Protein AF-A0A482W0H7-F1 (afdb_monomer_lite)

Sequence (363 aa):
MSSSEDAYEYECYELDSYRELEGPPLVTKLTKPNLKITITFQIKKRSRLLMTVVQNDVETLRELLDSPKWYKVKDKYGYGLLHIAVLRENKEVFDYLLSIKDFPLEAVDNNMTALVIALSGFVSNDIFMNPLIRDHKGFTALDMVIQLRNDKLMPVKENLLYYTLDQYTQYTITADNLLMVAESPFFYQIVDHVAKVDFHSSTDDHCFALFKMKPEYLRVLIEKFDYVIKQIFLNYSEYYYFGDFKLISIENFNILEESKLKLEMISFLSNFNNSSFITNIIESGRSESVITELVCYLLSYGMRIDEKHFEMIFQKFGYCELFKILLHMDIETQMEQRKISNIMPRLIYDIHFDIQQIIEDPF

Structure (mmCIF, N/CA/C/O backbone):
data_AF-A0A482W0H7-F1
#
_entry.id   AF-A0A482W0H7-F1
#
loop_
_atom_site.group_PDB
_atom_site.id
_atom_site.type_symbol
_atom_site.label_atom_id
_atom_site.label_alt_id
_atom_site.label_comp_id
_atom_site.label_asym_id
_atom_site.label_entity_id
_atom_site.label_seq_id
_atom_site.pdbx_PDB_ins_code
_atom_site.Cartn_x
_atom_site.Cartn_y
_atom_site.Cartn_z
_atom_site.occupancy
_atom_site.B_iso_or_equiv
_atom_site.auth_seq_id
_atom_site.auth_comp_id
_atom_site.auth_asym_id
_atom_site.auth_atom_id
_atom_site.pdbx_PDB_model_num
ATOM 1 N N . MET A 1 1 ? 15.984 35.890 5.942 1.00 36.03 1 MET A N 1
ATOM 2 C CA . MET A 1 1 ? 16.630 34.691 6.513 1.00 36.03 1 MET A CA 1
ATOM 3 C C . MET A 1 1 ? 16.786 33.714 5.371 1.00 36.03 1 MET A C 1
ATOM 5 O O . MET A 1 1 ? 15.800 33.393 4.728 1.00 36.03 1 MET A O 1
ATOM 9 N N . SER A 1 2 ? 18.042 33.431 5.046 1.00 29.73 2 SER A N 1
ATOM 10 C CA . SER A 1 2 ? 18.521 32.700 3.873 1.00 29.73 2 SER A CA 1
ATOM 11 C C . SER A 1 2 ? 18.057 31.244 3.900 1.00 29.73 2 SER A C 1
ATOM 13 O O . SER A 1 2 ? 18.486 30.498 4.776 1.00 29.73 2 SER A O 1
ATOM 15 N N . SER A 1 3 ? 17.198 30.855 2.959 1.00 29.89 3 SER A N 1
ATOM 16 C CA . SER A 1 3 ? 16.905 29.459 2.627 1.00 29.89 3 SER A CA 1
ATOM 17 C C . SER A 1 3 ? 18.006 28.936 1.707 1.00 29.89 3 SER A C 1
ATOM 19 O O . SER A 1 3 ? 18.230 29.509 0.644 1.00 29.89 3 SER A O 1
ATOM 21 N N . SER A 1 4 ? 18.702 27.887 2.136 1.00 28.64 4 SER A N 1
ATOM 22 C CA . SER A 1 4 ? 19.684 27.159 1.336 1.00 28.64 4 SER A CA 1
ATOM 23 C C . SER A 1 4 ? 18.990 26.485 0.151 1.00 28.64 4 SER A C 1
ATOM 25 O O . SER A 1 4 ? 18.245 25.519 0.310 1.00 28.64 4 SER A O 1
ATOM 27 N N . GLU A 1 5 ? 19.206 27.045 -1.034 1.00 32.41 5 GLU A N 1
ATOM 28 C CA . GLU A 1 5 ? 18.998 26.378 -2.312 1.00 32.41 5 GLU A CA 1
ATOM 29 C C . GLU A 1 5 ? 20.051 25.273 -2.443 1.00 32.41 5 GLU A C 1
ATOM 31 O O . GLU A 1 5 ? 21.161 25.514 -2.910 1.00 32.41 5 GLU A O 1
ATOM 36 N N . ASP A 1 6 ? 19.710 24.054 -2.029 1.00 29.86 6 ASP A N 1
ATOM 37 C CA . ASP A 1 6 ? 20.476 22.866 -2.410 1.00 29.86 6 ASP A CA 1
ATOM 38 C C . ASP A 1 6 ? 20.124 22.520 -3.865 1.00 29.86 6 ASP A C 1
ATOM 40 O O . ASP A 1 6 ? 19.369 21.592 -4.171 1.00 29.86 6 ASP A O 1
ATOM 44 N N . ALA A 1 7 ? 20.629 23.343 -4.784 1.00 28.73 7 ALA A N 1
ATOM 45 C CA . ALA A 1 7 ? 20.758 22.984 -6.181 1.00 28.73 7 ALA A CA 1
ATOM 46 C C . ALA A 1 7 ? 21.813 21.876 -6.257 1.00 28.73 7 ALA A C 1
ATOM 48 O O . ALA A 1 7 ? 22.997 22.113 -6.025 1.00 28.73 7 ALA A O 1
ATOM 49 N N . TYR A 1 8 ? 21.386 20.651 -6.557 1.00 31.88 8 TYR A N 1
ATOM 50 C CA . TYR A 1 8 ? 22.306 19.610 -6.997 1.00 31.88 8 TYR A CA 1
ATOM 51 C C . TYR A 1 8 ? 22.895 20.067 -8.338 1.00 31.88 8 TYR A C 1
ATOM 53 O O . TYR A 1 8 ? 22.292 19.861 -9.392 1.00 31.88 8 TYR A O 1
ATOM 61 N N . GLU A 1 9 ? 24.036 20.759 -8.290 1.00 26.69 9 GLU A N 1
ATOM 62 C CA . GLU A 1 9 ? 24.868 21.046 -9.455 1.00 26.69 9 GLU A CA 1
ATOM 63 C C . GLU A 1 9 ? 25.270 19.707 -10.075 1.00 26.69 9 GLU A C 1
ATOM 65 O O . GLU A 1 9 ? 26.161 19.003 -9.599 1.00 26.69 9 GLU A O 1
ATOM 70 N N . TYR A 1 10 ? 24.576 19.328 -11.146 1.00 39.59 10 TYR A N 1
ATOM 71 C CA . TYR A 1 10 ? 25.089 18.338 -12.073 1.00 39.59 10 TYR A CA 1
ATOM 72 C C . TYR A 1 10 ? 26.330 18.950 -12.720 1.00 39.59 10 TYR A C 1
ATOM 74 O O . TYR A 1 10 ? 26.215 19.782 -13.620 1.00 39.59 10 TYR A O 1
ATOM 82 N N . GLU A 1 11 ? 27.515 18.564 -12.238 1.00 33.84 11 GLU A N 1
ATOM 83 C CA . GLU A 1 11 ? 28.776 18.848 -12.917 1.00 33.84 11 GLU A CA 1
ATOM 84 C C . GLU A 1 11 ? 28.612 18.484 -14.396 1.00 33.84 11 GLU A C 1
ATOM 86 O O . GLU A 1 11 ? 28.333 17.334 -14.751 1.00 33.84 11 GLU A O 1
ATOM 91 N N . CYS A 1 12 ? 28.746 19.485 -15.266 1.00 36.03 12 CYS A N 1
ATOM 92 C CA . CYS A 1 12 ? 28.805 19.295 -16.704 1.00 36.03 12 CYS A CA 1
ATOM 93 C C . CYS A 1 12 ? 29.839 18.204 -17.001 1.00 36.03 12 CYS A C 1
ATOM 95 O O . CYS A 1 12 ? 31.036 18.418 -16.845 1.00 36.03 12 CYS A O 1
ATOM 97 N N . TYR A 1 13 ? 29.377 17.021 -17.412 1.00 43.84 13 TYR A N 1
ATOM 98 C CA . TYR A 1 13 ? 30.233 15.903 -17.795 1.00 43.84 13 TYR A CA 1
ATOM 99 C C . TYR A 1 13 ? 31.108 16.306 -18.994 1.00 43.84 13 TYR A C 1
ATOM 101 O O . TYR A 1 13 ? 30.701 16.128 -20.150 1.00 43.84 13 TYR A O 1
ATOM 109 N N . GLU A 1 14 ? 32.295 16.845 -18.717 1.00 41.56 14 GLU A N 1
ATOM 110 C CA . GLU A 1 14 ? 33.270 17.263 -19.719 1.00 41.56 14 GLU A CA 1
ATOM 111 C C . GLU A 1 14 ? 33.721 16.064 -20.568 1.00 41.56 14 GLU A C 1
ATOM 113 O O . GLU A 1 14 ? 34.077 14.988 -20.064 1.00 41.56 14 GLU A O 1
ATOM 118 N N . LEU A 1 15 ? 33.730 16.271 -21.890 1.00 43.12 15 LEU A N 1
ATOM 119 C CA . LEU A 1 15 ? 34.221 15.328 -22.904 1.00 43.12 15 LEU A CA 1
ATOM 120 C C . LEU A 1 15 ? 35.670 14.874 -22.640 1.00 43.12 15 LEU A C 1
ATOM 122 O O . LEU A 1 15 ? 36.059 13.782 -23.059 1.00 43.12 15 LEU A O 1
ATOM 126 N N . ASP A 1 16 ? 36.450 15.665 -21.899 1.00 42.53 16 ASP A N 1
ATOM 127 C CA . ASP A 1 16 ? 37.839 15.359 -21.546 1.00 42.53 16 ASP A CA 1
ATOM 128 C C . ASP A 1 16 ? 37.990 14.164 -20.597 1.00 42.53 16 ASP A C 1
ATOM 130 O O . ASP A 1 16 ? 39.052 13.539 -20.542 1.00 42.53 16 ASP A O 1
ATOM 134 N N . SER A 1 17 ? 36.916 13.767 -19.914 1.00 42.59 17 SER A N 1
ATOM 135 C CA . SER A 1 17 ? 36.956 12.697 -18.919 1.00 42.59 17 SER A CA 1
ATOM 136 C C . SER A 1 17 ? 36.906 11.267 -19.494 1.00 42.59 17 SER A C 1
ATOM 138 O O . SER A 1 17 ? 37.028 10.294 -18.747 1.00 42.59 17 SER A O 1
ATOM 140 N N . TYR A 1 18 ? 36.781 11.144 -20.822 1.00 44.91 18 TYR A N 1
ATOM 141 C CA . TYR A 1 18 ? 36.785 9.880 -21.573 1.00 44.91 18 TYR A CA 1
ATOM 142 C C . TYR A 1 18 ? 38.122 9.583 -22.276 1.00 44.91 18 TYR A C 1
ATOM 144 O O . TYR A 1 18 ? 38.215 8.628 -23.055 1.00 44.91 18 TYR A O 1
ATOM 152 N N . ARG A 1 19 ? 39.178 10.366 -22.006 1.00 43.81 19 ARG A N 1
ATOM 153 C CA . ARG A 1 19 ? 40.543 10.016 -22.426 1.00 43.81 19 ARG A CA 1
ATOM 154 C C . ARG A 1 19 ? 41.002 8.776 -21.649 1.00 43.81 19 ARG A C 1
ATOM 156 O O . ARG A 1 19 ? 41.155 8.837 -20.438 1.00 43.81 19 ARG A O 1
ATOM 163 N N . GLU A 1 20 ? 41.143 7.662 -22.373 1.00 45.34 20 GLU A N 1
ATOM 164 C CA . GLU A 1 20 ? 41.737 6.364 -21.995 1.00 45.34 20 GLU A CA 1
ATOM 165 C C . GLU A 1 20 ? 41.991 6.141 -20.488 1.00 45.34 20 GLU A C 1
ATOM 167 O O . GLU A 1 20 ? 43.101 6.333 -19.999 1.00 45.34 20 GLU A O 1
ATOM 172 N N . LEU A 1 21 ? 40.981 5.662 -19.753 1.00 43.28 21 LEU A N 1
ATOM 173 C CA . LEU A 1 21 ? 41.174 5.099 -18.413 1.00 43.28 21 LEU A CA 1
ATOM 174 C C . LEU A 1 21 ? 40.811 3.610 -18.424 1.00 43.28 21 LEU A C 1
ATOM 176 O O . LEU A 1 21 ? 39.679 3.217 -18.714 1.00 43.28 21 LEU A O 1
ATOM 180 N N . GLU A 1 22 ? 41.825 2.781 -18.176 1.00 41.81 22 GLU A N 1
ATOM 181 C CA . GLU A 1 22 ? 41.774 1.322 -18.250 1.00 41.81 22 GLU A CA 1
ATOM 182 C C . GLU A 1 22 ? 40.934 0.733 -17.101 1.00 41.81 22 GLU A C 1
ATOM 184 O O . GLU A 1 22 ? 41.274 0.862 -15.927 1.00 41.81 22 GLU A O 1
ATOM 189 N N . GLY A 1 23 ? 39.837 0.044 -17.434 1.00 43.94 23 GLY A N 1
ATOM 190 C CA . GLY A 1 23 ? 39.154 -0.862 -16.503 1.00 43.94 23 GLY A CA 1
ATOM 191 C C . GLY A 1 23 ? 39.867 -2.223 -16.414 1.00 43.94 23 GLY A C 1
ATOM 192 O O . GLY A 1 23 ? 40.593 -2.588 -17.344 1.00 43.94 23 GLY A O 1
ATOM 193 N N . PRO A 1 24 ? 39.662 -3.010 -15.339 1.00 36.12 24 PRO A N 1
ATOM 194 C CA . PRO A 1 24 ? 40.423 -4.236 -15.113 1.00 36.12 24 PRO A CA 1
ATOM 195 C C . PRO A 1 24 ? 40.134 -5.302 -16.194 1.00 36.12 24 PRO A C 1
ATOM 197 O O . PRO A 1 24 ? 38.972 -5.505 -16.562 1.00 36.12 24 PRO A O 1
ATOM 200 N N . PRO A 1 25 ? 41.164 -5.999 -16.715 1.00 44.31 25 PRO A N 1
ATOM 201 C CA . PRO A 1 25 ? 41.006 -6.955 -17.808 1.00 44.31 25 PRO A CA 1
ATOM 202 C C . PRO A 1 25 ? 40.395 -8.289 -17.344 1.00 44.31 25 PRO A C 1
ATOM 204 O O . PRO A 1 25 ? 40.788 -8.854 -16.323 1.00 44.31 25 PRO A O 1
ATOM 207 N N . LEU A 1 26 ? 39.476 -8.836 -18.148 1.00 41.50 26 LEU A N 1
ATOM 208 C CA . LEU A 1 26 ? 38.974 -10.211 -18.029 1.00 41.50 26 LEU A CA 1
ATOM 209 C C . LEU A 1 26 ? 40.072 -11.199 -18.460 1.00 41.50 26 LEU A C 1
ATOM 211 O O . LEU A 1 26 ? 40.546 -11.167 -19.596 1.00 41.50 26 LEU A O 1
ATOM 215 N N . VAL A 1 27 ? 40.501 -12.067 -17.541 1.00 40.22 27 VAL A N 1
ATOM 216 C CA . VAL A 1 27 ? 41.653 -12.963 -17.726 1.00 40.22 27 VAL A CA 1
ATOM 217 C C . VAL A 1 27 ? 41.216 -14.330 -18.264 1.00 40.22 27 VAL A C 1
ATOM 219 O O . VAL A 1 27 ? 40.604 -15.113 -17.545 1.00 40.22 27 VAL A O 1
ATOM 222 N N . THR A 1 28 ? 41.642 -14.681 -19.482 1.00 41.25 28 THR A N 1
ATOM 223 C CA . THR A 1 28 ? 41.740 -16.080 -19.954 1.00 41.25 28 THR A CA 1
ATOM 224 C C . THR A 1 28 ? 43.065 -16.303 -20.692 1.00 41.25 28 THR A C 1
ATOM 226 O O . THR A 1 28 ? 43.491 -15.474 -21.494 1.00 41.25 28 THR A O 1
ATOM 229 N N . LYS A 1 29 ? 43.749 -17.412 -20.371 1.00 51.12 29 LYS A N 1
ATOM 230 C CA . LYS A 1 29 ? 45.145 -17.726 -20.738 1.00 51.12 29 LYS A CA 1
ATOM 231 C C . LYS A 1 29 ? 45.360 -17.911 -22.251 1.00 51.12 29 LYS A C 1
ATOM 233 O O . LYS A 1 29 ? 45.029 -18.964 -22.780 1.00 51.12 29 LYS A O 1
ATOM 238 N N . LEU A 1 30 ? 46.040 -16.955 -22.890 1.00 45.84 30 LEU A N 1
ATOM 239 C CA . LEU A 1 30 ? 46.743 -17.086 -24.181 1.00 45.84 30 LEU A CA 1
ATOM 240 C C . LEU A 1 30 ? 48.063 -16.274 -24.138 1.00 45.84 30 LEU A C 1
ATOM 242 O O . LEU A 1 30 ? 48.205 -15.338 -23.353 1.00 45.84 30 LEU A O 1
ATOM 246 N N . THR A 1 31 ? 49.062 -16.669 -24.934 1.00 49.41 31 THR A N 1
ATOM 247 C CA . THR A 1 31 ? 50.481 -16.241 -24.879 1.00 49.41 31 THR A CA 1
ATOM 248 C C . THR A 1 31 ? 50.738 -14.719 -24.989 1.00 49.41 31 THR A C 1
ATOM 250 O O . THR A 1 31 ? 50.111 -14.011 -25.777 1.00 49.41 31 THR A O 1
ATOM 253 N N . LYS A 1 32 ? 51.729 -14.233 -24.213 1.00 58.94 32 LYS A N 1
ATOM 254 C CA . LYS A 1 32 ? 51.974 -12.830 -23.787 1.00 58.94 32 LYS A CA 1
ATOM 255 C C . LYS A 1 32 ? 51.926 -11.691 -24.842 1.00 58.94 32 LYS A C 1
ATOM 257 O O . LYS A 1 32 ? 51.403 -10.638 -24.482 1.00 58.94 32 LYS A O 1
ATOM 262 N N . PRO A 1 33 ? 52.424 -11.807 -26.091 1.00 54.41 33 PRO A N 1
ATOM 263 C CA . PRO A 1 33 ? 52.391 -10.678 -27.038 1.00 54.41 33 PRO A CA 1
ATOM 264 C C . PRO A 1 33 ? 51.012 -10.463 -27.689 1.00 54.41 33 PRO A C 1
ATOM 266 O O . PRO A 1 33 ? 50.561 -9.326 -27.812 1.00 54.41 33 PRO A O 1
ATOM 269 N N . ASN A 1 34 ? 50.294 -11.543 -28.013 1.00 51.06 34 ASN A N 1
ATOM 270 C CA . ASN A 1 34 ? 48.952 -11.464 -28.606 1.00 51.06 34 ASN A CA 1
ATOM 271 C C . ASN A 1 34 ? 47.908 -10.978 -27.591 1.00 51.06 34 ASN A C 1
ATOM 273 O O . ASN A 1 34 ? 46.942 -10.310 -27.961 1.00 51.06 34 ASN A O 1
ATOM 277 N N . LEU A 1 35 ? 48.133 -11.255 -26.301 1.00 57.59 35 LEU A N 1
ATOM 278 C CA . LEU A 1 35 ? 47.282 -10.787 -25.210 1.00 57.59 35 LEU A CA 1
ATOM 279 C C . LEU A 1 35 ? 47.314 -9.255 -25.078 1.00 57.59 35 LEU A C 1
ATOM 281 O O . LEU A 1 35 ? 46.259 -8.638 -24.981 1.00 57.59 35 LEU A O 1
ATOM 285 N N . LYS A 1 36 ? 48.500 -8.629 -25.147 1.00 61.12 36 LYS A N 1
ATOM 286 C CA . LYS A 1 36 ? 48.641 -7.167 -25.020 1.00 61.12 36 LYS A CA 1
ATOM 287 C C . LYS A 1 36 ? 47.936 -6.424 -26.161 1.00 61.12 36 LYS A C 1
ATOM 289 O O . LYS A 1 36 ? 47.180 -5.498 -25.900 1.00 61.12 36 LYS A O 1
ATOM 294 N N . ILE A 1 37 ? 48.114 -6.884 -27.403 1.00 66.38 37 ILE A N 1
ATOM 295 C CA . ILE A 1 37 ? 47.454 -6.303 -28.587 1.00 66.38 37 ILE A CA 1
ATOM 296 C C . ILE A 1 37 ? 45.928 -6.445 -28.487 1.00 66.38 37 ILE A C 1
ATOM 298 O O . ILE A 1 37 ? 45.194 -5.492 -28.748 1.00 66.38 37 ILE A O 1
ATOM 302 N N . THR A 1 38 ? 45.448 -7.614 -28.055 1.00 67.62 38 THR A N 1
ATOM 303 C CA . THR A 1 38 ? 44.010 -7.884 -27.898 1.00 67.62 38 THR A CA 1
ATOM 304 C C . THR A 1 38 ? 43.385 -7.016 -26.802 1.00 67.62 38 THR A C 1
ATOM 306 O O . THR A 1 38 ? 42.303 -6.473 -27.010 1.00 67.62 38 THR A O 1
ATOM 309 N N . ILE A 1 39 ? 44.070 -6.832 -25.667 1.00 66.81 39 ILE A N 1
ATOM 310 C CA . ILE A 1 39 ? 43.607 -5.976 -24.563 1.00 66.81 39 ILE A CA 1
ATOM 311 C C . ILE A 1 39 ? 43.529 -4.511 -25.012 1.00 66.81 39 ILE A C 1
ATOM 313 O O . ILE A 1 39 ? 42.483 -3.887 -24.847 1.00 66.81 39 ILE A O 1
ATOM 317 N N . THR A 1 40 ? 44.571 -3.976 -25.656 1.00 72.06 40 THR A N 1
ATOM 318 C CA . THR A 1 40 ? 44.568 -2.588 -26.153 1.00 72.06 40 THR A CA 1
ATOM 319 C C . THR A 1 40 ? 43.471 -2.356 -27.196 1.00 72.06 40 THR A C 1
ATOM 321 O O . THR A 1 40 ? 42.790 -1.331 -27.162 1.00 72.06 40 THR A O 1
ATOM 324 N N . PHE A 1 41 ? 43.235 -3.320 -28.093 1.00 74.38 41 PHE A N 1
ATOM 325 C CA . PHE A 1 41 ? 42.141 -3.238 -29.064 1.00 74.38 41 PHE A CA 1
ATOM 326 C C . PHE A 1 41 ? 40.762 -3.233 -28.386 1.00 74.38 41 PHE A C 1
ATOM 328 O O . PHE A 1 41 ? 39.895 -2.444 -28.762 1.00 74.38 41 PHE A O 1
ATOM 335 N N . GLN A 1 42 ? 40.559 -4.072 -27.365 1.00 72.00 42 GLN A N 1
ATOM 336 C CA . GLN A 1 42 ? 39.303 -4.115 -26.613 1.00 72.00 42 GLN A CA 1
ATOM 337 C C . GLN A 1 42 ? 39.054 -2.836 -25.808 1.00 72.00 42 GLN A C 1
ATOM 339 O O . GLN A 1 42 ? 37.930 -2.337 -25.825 1.00 72.00 42 GLN A O 1
ATOM 344 N N . ILE A 1 43 ? 40.082 -2.277 -25.161 1.00 75.31 43 ILE A N 1
ATOM 345 C CA . ILE A 1 43 ? 39.996 -0.995 -24.441 1.00 75.31 43 ILE A CA 1
ATOM 346 C C . ILE A 1 43 ? 39.622 0.124 -25.417 1.00 75.31 43 ILE A C 1
ATOM 348 O O . ILE A 1 43 ? 38.647 0.839 -25.192 1.00 75.31 43 ILE A O 1
ATOM 352 N N . LYS A 1 44 ? 40.312 0.211 -26.561 1.00 82.75 44 LYS A N 1
ATOM 353 C CA . LYS A 1 44 ? 40.024 1.219 -27.589 1.00 82.75 44 LYS A CA 1
ATOM 354 C C . LYS A 1 44 ? 38.607 1.085 -28.148 1.00 82.75 44 LYS A C 1
ATOM 356 O O . LYS A 1 44 ? 37.930 2.090 -28.348 1.00 82.75 44 LYS A O 1
ATOM 361 N N . LYS A 1 45 ? 38.138 -0.144 -28.389 1.00 87.88 45 LYS A N 1
ATOM 362 C CA . LYS A 1 45 ? 36.767 -0.394 -28.854 1.00 87.88 45 LYS A CA 1
ATOM 363 C C . LYS A 1 45 ? 35.728 -0.021 -27.790 1.00 87.88 45 LYS A C 1
ATOM 365 O O . LYS A 1 45 ? 34.751 0.636 -28.132 1.00 87.88 45 LYS A O 1
ATOM 370 N N . ARG A 1 46 ? 35.965 -0.357 -26.516 1.00 86.50 46 ARG A N 1
ATOM 371 C CA . ARG A 1 46 ? 35.110 0.035 -25.381 1.00 86.50 46 ARG A CA 1
ATOM 372 C C . ARG A 1 46 ? 34.958 1.554 -25.286 1.00 86.50 46 ARG A C 1
ATOM 374 O O . ARG A 1 46 ? 33.836 2.044 -25.227 1.00 86.50 46 ARG A O 1
ATOM 381 N N . SER A 1 47 ? 36.065 2.293 -25.301 1.00 86.50 47 SER A N 1
ATOM 382 C CA . SER A 1 47 ? 36.031 3.757 -25.218 1.00 86.50 47 SER A CA 1
ATOM 383 C C . SER A 1 47 ? 35.331 4.383 -26.421 1.00 86.50 47 SER A C 1
ATOM 385 O O . SER A 1 47 ? 34.547 5.313 -26.254 1.00 86.50 47 SER A O 1
ATOM 387 N N . ARG A 1 48 ? 35.555 3.844 -27.629 1.00 90.31 48 ARG A N 1
ATOM 388 C CA . ARG A 1 48 ? 34.853 4.298 -28.838 1.00 90.31 48 ARG A CA 1
ATOM 389 C C . ARG A 1 48 ? 33.347 4.058 -28.756 1.00 90.31 48 ARG A C 1
ATOM 391 O O . ARG A 1 48 ? 32.612 4.973 -29.082 1.00 90.31 48 ARG A O 1
ATOM 398 N N . LEU A 1 49 ? 32.908 2.893 -28.271 1.00 91.12 49 LEU A N 1
ATOM 399 C CA . LEU A 1 49 ? 31.487 2.584 -28.062 1.00 91.12 49 LEU A CA 1
ATOM 400 C C . LEU A 1 49 ? 30.806 3.590 -27.124 1.00 91.12 49 LEU A C 1
ATOM 402 O O . LEU A 1 49 ? 29.736 4.104 -27.435 1.00 91.12 49 LEU A O 1
ATOM 406 N N . LEU A 1 50 ? 31.435 3.895 -25.987 1.00 91.25 50 LEU A N 1
ATOM 407 C CA . LEU A 1 50 ? 30.901 4.878 -25.039 1.00 91.25 50 LEU A CA 1
ATOM 408 C C . LEU A 1 50 ? 30.836 6.276 -25.665 1.00 91.25 50 LEU A C 1
ATOM 410 O O . LEU A 1 50 ? 29.824 6.960 -25.546 1.00 91.25 50 LEU A O 1
ATOM 414 N N . MET A 1 51 ? 31.888 6.681 -26.380 1.00 91.06 51 MET A N 1
ATOM 415 C CA . MET A 1 51 ? 31.941 7.988 -27.034 1.00 91.06 51 MET A CA 1
ATOM 416 C C . MET A 1 51 ? 30.882 8.130 -28.134 1.00 91.06 51 MET A C 1
ATOM 418 O O . MET A 1 51 ? 30.230 9.166 -28.203 1.00 91.06 51 MET A O 1
ATOM 422 N N . THR A 1 52 ? 30.653 7.092 -28.947 1.00 93.62 52 THR A N 1
ATOM 423 C CA . THR A 1 52 ? 29.608 7.118 -29.985 1.00 93.62 52 THR A CA 1
ATOM 424 C C . THR A 1 52 ? 28.216 7.280 -29.387 1.00 93.62 52 THR A C 1
ATOM 426 O O . THR A 1 52 ? 27.399 8.007 -29.942 1.00 93.62 52 THR A O 1
ATOM 429 N N . VAL A 1 53 ? 27.963 6.676 -28.218 1.00 91.56 53 VAL A N 1
ATOM 430 C CA . VAL A 1 53 ? 26.704 6.886 -27.489 1.00 91.56 53 VAL A CA 1
ATOM 431 C C . VAL A 1 53 ? 26.591 8.326 -27.004 1.00 91.56 53 VAL A C 1
ATOM 433 O O . VAL A 1 53 ? 25.539 8.920 -27.189 1.00 91.56 53 VAL A O 1
ATOM 436 N N . VAL A 1 54 ? 27.651 8.911 -26.433 1.00 90.25 54 VAL A N 1
ATOM 437 C CA . VAL A 1 54 ? 27.658 10.320 -25.983 1.00 90.25 54 VAL A CA 1
ATOM 438 C C . VAL A 1 54 ? 27.431 11.291 -27.149 1.00 90.25 54 VAL A C 1
ATOM 440 O O . VAL A 1 54 ? 26.768 12.307 -26.971 1.00 90.25 54 VAL A O 1
ATOM 443 N N . GLN A 1 55 ? 27.949 10.970 -28.335 1.00 92.56 55 GLN A N 1
ATOM 444 C CA . GLN A 1 55 ? 27.868 11.798 -29.543 1.00 92.56 55 GLN A CA 1
ATOM 445 C C . GLN A 1 55 ? 26.583 11.598 -30.366 1.00 92.56 55 GLN A C 1
ATOM 447 O O . GLN A 1 55 ? 26.442 12.240 -31.402 1.00 92.56 55 GLN A O 1
ATOM 452 N N . ASN A 1 56 ? 25.668 10.724 -29.929 1.00 91.62 56 ASN A N 1
ATOM 453 C CA . ASN A 1 56 ? 24.475 10.319 -30.684 1.00 91.62 56 ASN A CA 1
ATOM 454 C C . ASN A 1 56 ? 24.788 9.742 -32.090 1.00 91.62 56 ASN A C 1
ATOM 456 O O . ASN A 1 56 ? 24.007 9.891 -33.022 1.00 91.62 56 ASN A O 1
ATOM 460 N N . ASP A 1 57 ? 25.938 9.081 -32.265 1.00 94.62 57 ASP A N 1
ATOM 461 C CA . ASP A 1 57 ? 26.374 8.525 -33.555 1.00 94.62 57 ASP A CA 1
ATOM 462 C C . ASP A 1 57 ? 25.893 7.073 -33.726 1.00 94.62 57 ASP A C 1
ATOM 464 O O . ASP A 1 57 ? 26.587 6.111 -33.374 1.00 94.62 57 ASP A O 1
ATOM 468 N N . VAL A 1 58 ? 24.675 6.919 -34.253 1.00 94.44 58 VAL A N 1
ATOM 469 C CA . VAL A 1 58 ? 24.015 5.616 -34.447 1.00 94.44 58 VAL A CA 1
ATOM 470 C C . VAL A 1 58 ? 24.749 4.724 -35.444 1.00 94.44 58 VAL A C 1
ATOM 472 O O . VAL A 1 58 ? 24.831 3.514 -35.231 1.00 94.44 58 VAL A O 1
ATOM 475 N N . GLU A 1 59 ? 25.286 5.286 -36.525 1.00 93.94 59 GLU A N 1
ATOM 476 C CA . GLU A 1 59 ? 25.908 4.493 -37.590 1.00 93.94 59 GLU A CA 1
ATOM 477 C C . GLU A 1 59 ? 27.225 3.879 -37.110 1.00 93.94 59 GLU A C 1
ATOM 479 O O . GLU A 1 59 ? 27.414 2.662 -37.210 1.00 93.94 59 GLU A O 1
ATOM 484 N N . THR A 1 60 ? 28.086 4.667 -36.458 1.00 92.56 60 THR A N 1
ATOM 485 C CA . THR A 1 60 ? 29.311 4.117 -35.863 1.00 92.56 60 THR A CA 1
ATOM 486 C C . THR A 1 60 ? 28.987 3.173 -34.704 1.00 92.56 60 THR A C 1
ATOM 488 O O . THR A 1 60 ? 29.649 2.141 -34.540 1.00 92.56 60 THR A O 1
ATOM 491 N N . LEU A 1 61 ? 27.957 3.470 -33.903 1.00 93.88 61 LEU A N 1
ATOM 492 C CA . LEU A 1 61 ? 27.509 2.561 -32.850 1.00 93.88 61 LEU A CA 1
ATOM 493 C C . LEU A 1 61 ? 27.072 1.211 -33.433 1.00 93.88 61 LEU A C 1
ATOM 495 O O . LEU A 1 61 ? 27.460 0.173 -32.898 1.00 93.88 61 LEU A O 1
ATOM 499 N N . ARG A 1 62 ? 26.331 1.202 -34.547 1.00 93.12 62 ARG A N 1
ATOM 500 C CA . ARG A 1 62 ? 25.891 -0.018 -35.239 1.00 93.12 62 ARG A CA 1
ATOM 501 C C . ARG A 1 62 ? 27.065 -0.867 -35.715 1.00 93.12 62 ARG A C 1
ATOM 503 O O . ARG A 1 62 ? 27.054 -2.079 -35.508 1.00 93.12 62 ARG A O 1
ATOM 510 N N . GLU A 1 63 ? 28.094 -0.248 -36.287 1.00 92.69 63 GLU A N 1
ATOM 511 C CA . GLU A 1 63 ? 29.311 -0.953 -36.713 1.00 92.69 63 GLU A CA 1
ATOM 512 C C . GLU A 1 63 ? 30.099 -1.541 -35.533 1.00 92.69 63 GLU A C 1
ATOM 514 O O . GLU A 1 63 ? 30.647 -2.646 -35.606 1.00 92.69 63 GLU A O 1
ATOM 519 N N . LEU A 1 64 ? 30.190 -0.796 -34.430 1.00 90.50 64 LEU A N 1
ATOM 520 C CA . LEU A 1 64 ? 30.975 -1.204 -33.270 1.00 90.50 64 LEU A CA 1
ATOM 521 C C . LEU A 1 64 ? 30.246 -2.230 -32.395 1.00 90.50 64 LEU A C 1
ATOM 523 O O . LEU A 1 64 ? 30.912 -3.060 -31.768 1.00 90.50 64 LEU A O 1
ATOM 527 N N . LEU A 1 65 ? 28.915 -2.213 -32.356 1.00 91.25 65 LEU A N 1
ATOM 528 C CA . LEU A 1 65 ? 28.084 -3.100 -31.539 1.00 91.25 65 LEU A CA 1
ATOM 529 C C . LEU A 1 65 ? 27.819 -4.456 -32.229 1.00 91.25 65 LEU A C 1
ATOM 531 O O . LEU A 1 65 ? 26.713 -4.987 -32.225 1.00 91.25 65 LEU A O 1
ATOM 535 N N . ASP A 1 66 ? 28.883 -5.037 -32.783 1.00 89.50 66 ASP A N 1
ATOM 536 C CA . ASP A 1 66 ? 28.913 -6.259 -33.604 1.00 89.50 66 ASP A CA 1
ATOM 537 C C . ASP A 1 66 ? 28.651 -7.576 -32.850 1.00 89.50 66 ASP A C 1
ATOM 539 O O . ASP A 1 66 ? 28.628 -8.652 -33.448 1.00 89.50 66 ASP A O 1
ATOM 543 N N . SER A 1 67 ? 28.526 -7.537 -31.522 1.00 88.06 67 SER A N 1
ATOM 544 C CA . SER A 1 67 ? 28.411 -8.738 -30.695 1.00 88.06 67 SER A CA 1
ATOM 545 C C . SER A 1 67 ? 27.771 -8.437 -29.335 1.00 88.06 67 SER A C 1
ATOM 547 O O . SER A 1 67 ? 28.143 -7.440 -28.707 1.00 88.06 67 SER A O 1
ATOM 549 N N . PRO A 1 68 ? 26.925 -9.342 -28.795 1.00 87.56 68 PRO A N 1
ATOM 550 C CA . PRO A 1 68 ? 26.270 -9.162 -27.494 1.00 87.56 68 PRO A CA 1
ATOM 551 C C . PRO A 1 68 ? 27.208 -8.940 -26.303 1.00 87.56 68 PRO A C 1
ATOM 553 O O . PRO A 1 68 ? 26.818 -8.361 -25.290 1.00 87.56 68 PRO A O 1
ATOM 556 N N . LYS A 1 69 ? 28.479 -9.352 -26.408 1.00 86.38 69 LYS A N 1
ATOM 557 C CA . LYS A 1 69 ? 29.482 -9.111 -25.357 1.00 86.38 69 LYS A CA 1
ATOM 558 C C . LYS A 1 69 ? 29.681 -7.620 -25.048 1.00 86.38 69 LYS A C 1
ATOM 560 O O . LYS A 1 69 ? 30.104 -7.287 -23.944 1.00 86.38 69 LYS A O 1
ATOM 565 N N . TRP A 1 70 ? 29.391 -6.738 -26.008 1.00 90.00 70 TRP A N 1
ATOM 566 C CA . TRP A 1 70 ? 29.571 -5.292 -25.874 1.00 90.00 70 TRP A CA 1
ATOM 567 C C . TRP A 1 70 ? 28.384 -4.577 -25.225 1.00 90.00 70 TRP A C 1
ATOM 569 O O . TRP A 1 70 ? 28.537 -3.434 -24.810 1.00 90.00 70 TRP A O 1
ATOM 579 N N . TYR A 1 71 ? 27.236 -5.241 -25.057 1.00 88.75 71 TYR A N 1
ATOM 580 C CA . TYR A 1 71 ? 26.060 -4.633 -24.420 1.00 88.75 71 TYR A CA 1
ATOM 581 C C . TYR A 1 71 ? 26.307 -4.269 -22.950 1.00 88.75 71 TYR A C 1
ATOM 583 O O . TYR A 1 71 ? 25.685 -3.362 -22.417 1.00 88.75 71 TYR A O 1
ATOM 591 N N . LYS A 1 72 ? 27.251 -4.964 -22.301 1.00 86.31 72 LYS A N 1
ATOM 592 C CA . LYS A 1 72 ? 27.605 -4.789 -20.883 1.00 86.31 72 LYS A CA 1
ATOM 593 C C . LYS A 1 72 ? 28.745 -3.792 -20.660 1.00 86.31 72 LYS A C 1
ATOM 595 O O . LYS A 1 72 ? 29.358 -3.787 -19.592 1.00 86.31 72 LYS A O 1
ATOM 600 N N . VAL A 1 73 ? 29.103 -3.013 -21.680 1.00 89.00 73 VAL A N 1
ATOM 601 C CA . VAL A 1 73 ? 30.111 -1.960 -21.548 1.00 89.00 73 VAL A CA 1
ATOM 602 C C . VAL A 1 73 ? 29.567 -0.857 -20.653 1.00 89.00 73 VAL A C 1
ATOM 604 O O . VAL A 1 73 ? 28.461 -0.380 -20.870 1.00 89.00 73 VAL A O 1
ATOM 607 N N . LYS A 1 74 ? 30.385 -0.450 -19.680 1.00 88.81 74 LYS A N 1
ATOM 608 C CA . LYS A 1 74 ? 30.079 0.620 -18.729 1.00 88.81 74 LYS A CA 1
ATOM 609 C C . LYS A 1 74 ? 31.117 1.733 -18.812 1.00 88.81 74 LYS A C 1
ATOM 611 O O . LYS A 1 74 ? 32.276 1.453 -19.152 1.00 88.81 74 LYS A O 1
ATOM 616 N N . ASP A 1 75 ? 30.737 2.957 -18.487 1.00 87.12 75 ASP A N 1
ATOM 617 C CA . ASP A 1 75 ? 31.677 4.056 -18.273 1.00 87.12 75 ASP A CA 1
ATOM 618 C C . ASP A 1 75 ? 32.403 3.935 -16.915 1.00 87.12 75 ASP A C 1
ATOM 620 O O . ASP A 1 75 ? 32.363 2.895 -16.249 1.00 87.12 75 ASP A O 1
ATOM 624 N N . LYS A 1 76 ? 33.123 4.992 -16.523 1.00 84.56 76 LYS A N 1
ATOM 625 C CA . LYS A 1 76 ? 33.848 5.064 -15.244 1.00 84.56 76 LYS A CA 1
ATOM 626 C C . LYS A 1 76 ? 32.939 5.250 -14.023 1.00 84.56 76 LYS A C 1
ATOM 628 O O . LYS A 1 76 ? 33.366 4.941 -12.916 1.00 84.56 76 LYS A O 1
ATOM 633 N N . TYR A 1 77 ? 31.718 5.737 -14.222 1.00 82.00 77 TYR A N 1
ATOM 634 C CA . TYR A 1 77 ? 30.699 5.885 -13.182 1.00 82.00 77 TYR A CA 1
ATOM 635 C C . TYR A 1 77 ? 29.837 4.623 -13.047 1.00 82.00 77 TYR A C 1
ATOM 637 O O . TYR A 1 77 ? 29.010 4.517 -12.146 1.00 82.00 77 TYR A O 1
ATOM 645 N N . GLY A 1 78 ? 30.066 3.641 -13.920 1.00 85.62 78 GLY A N 1
ATOM 646 C CA . GLY A 1 78 ? 29.357 2.377 -13.932 1.00 85.62 78 GLY A CA 1
ATOM 647 C C . GLY A 1 78 ? 28.105 2.384 -14.800 1.00 85.62 78 GLY A C 1
ATOM 648 O O . GLY A 1 78 ? 27.428 1.367 -14.781 1.00 85.62 78 GLY A O 1
ATOM 649 N N . TYR A 1 79 ? 27.822 3.441 -15.568 1.00 84.44 79 TYR A N 1
ATOM 650 C CA . TYR A 1 79 ? 26.661 3.541 -16.457 1.00 84.44 79 TYR A CA 1
ATOM 651 C C . TYR A 1 79 ? 26.872 2.805 -17.778 1.00 84.44 79 TYR A C 1
ATOM 653 O O . TYR A 1 79 ? 27.906 2.967 -18.433 1.00 84.44 79 TYR A O 1
ATOM 661 N N . GLY A 1 80 ? 25.885 2.007 -18.182 1.00 88.94 80 GLY A N 1
ATOM 662 C CA . GLY A 1 80 ? 25.856 1.317 -19.464 1.00 88.94 80 GLY A CA 1
ATOM 663 C C . GLY A 1 80 ? 25.465 2.215 -20.638 1.00 88.94 80 GLY A C 1
ATOM 664 O O . GLY A 1 80 ? 25.116 3.384 -20.481 1.00 88.94 80 GLY A O 1
ATOM 665 N N . LEU A 1 81 ? 25.488 1.647 -21.847 1.00 90.56 81 LEU A N 1
ATOM 666 C CA . LEU A 1 81 ? 25.171 2.376 -23.085 1.00 90.56 81 LEU A CA 1
ATOM 667 C C . LEU A 1 81 ? 23.766 3.007 -23.052 1.00 90.56 81 LEU A C 1
ATOM 669 O O . LEU A 1 81 ? 23.598 4.147 -23.472 1.00 90.56 81 LEU A O 1
ATOM 673 N N . LEU A 1 82 ? 22.769 2.294 -22.519 1.00 86.75 82 LEU A N 1
ATOM 674 C CA . LEU A 1 82 ? 21.391 2.790 -22.456 1.00 86.75 82 LEU A CA 1
ATOM 675 C C . LEU A 1 82 ? 21.227 3.913 -21.422 1.00 86.75 82 LEU A C 1
ATOM 677 O O . LEU A 1 82 ? 20.575 4.911 -21.709 1.00 86.75 82 LEU A O 1
ATOM 681 N N . HIS A 1 83 ? 21.871 3.800 -20.255 1.00 85.12 83 HIS A N 1
ATOM 682 C CA . HIS A 1 83 ? 21.894 4.854 -19.233 1.00 85.12 83 HIS A CA 1
ATOM 683 C C . HIS A 1 83 ? 22.504 6.143 -19.772 1.00 85.12 83 HIS A C 1
ATOM 685 O O . HIS A 1 83 ? 21.940 7.213 -19.576 1.00 85.12 83 HIS A O 1
ATOM 691 N N . ILE A 1 84 ? 23.625 6.042 -20.491 1.00 87.50 84 ILE A N 1
ATOM 692 C CA . ILE A 1 84 ? 24.295 7.202 -21.089 1.00 87.50 84 ILE A CA 1
ATOM 693 C C . ILE A 1 84 ? 23.415 7.832 -22.173 1.00 87.50 84 ILE A C 1
ATOM 695 O O . ILE A 1 84 ? 23.327 9.055 -22.228 1.00 87.50 84 ILE A O 1
ATOM 699 N N . ALA A 1 85 ? 22.747 7.025 -23.005 1.00 87.81 85 ALA A N 1
ATOM 700 C CA . ALA A 1 85 ? 21.831 7.535 -24.026 1.00 87.81 85 ALA A CA 1
ATOM 701 C C . ALA A 1 85 ? 20.694 8.365 -23.406 1.00 87.81 85 ALA A C 1
ATOM 703 O O . ALA A 1 85 ? 20.399 9.452 -23.894 1.00 87.81 85 ALA A O 1
ATOM 704 N N . VAL A 1 86 ? 20.126 7.891 -22.293 1.00 81.81 86 VAL A N 1
ATOM 705 C CA . VAL A 1 86 ? 19.086 8.606 -21.538 1.00 81.81 86 VAL A CA 1
ATOM 706 C C . VAL A 1 86 ? 19.642 9.864 -20.859 1.00 81.81 86 VAL A C 1
ATOM 708 O O . VAL A 1 86 ? 19.073 10.935 -21.027 1.00 81.81 86 VAL A O 1
ATOM 711 N N . LEU A 1 87 ? 20.777 9.774 -20.150 1.00 81.12 87 LEU A N 1
ATOM 712 C CA . LEU A 1 87 ? 21.417 10.922 -19.478 1.00 81.12 87 LEU A CA 1
ATOM 713 C C . LEU A 1 87 ? 21.781 12.060 -20.439 1.00 81.12 87 LEU A C 1
ATOM 715 O O . LEU A 1 87 ? 21.903 13.208 -20.019 1.00 81.12 87 LEU A O 1
ATOM 719 N N . ARG A 1 88 ? 22.039 11.729 -21.707 1.00 84.12 88 ARG A N 1
ATOM 720 C CA . ARG A 1 88 ? 22.431 12.680 -22.752 1.00 84.12 88 ARG A CA 1
ATOM 721 C C . ARG A 1 88 ? 21.284 13.078 -23.679 1.00 84.12 88 ARG A C 1
ATOM 723 O O . ARG A 1 88 ? 21.532 13.846 -24.597 1.00 84.12 88 ARG A O 1
ATOM 730 N N . GLU A 1 89 ? 20.073 12.568 -23.453 1.00 83.50 89 GLU A N 1
ATOM 731 C CA . GLU A 1 89 ? 18.893 12.822 -24.297 1.00 83.50 89 GLU A CA 1
ATOM 732 C C . GLU A 1 89 ? 19.094 12.407 -25.771 1.00 83.50 89 GLU A C 1
ATOM 734 O O . GLU A 1 89 ? 18.495 12.947 -26.703 1.00 83.50 89 GLU A O 1
ATOM 739 N N . ASN A 1 90 ? 19.919 11.384 -25.998 1.00 88.06 90 ASN A N 1
ATOM 740 C CA . ASN A 1 90 ? 20.302 10.905 -27.323 1.00 88.06 90 ASN A CA 1
ATOM 741 C C . ASN A 1 90 ? 19.258 9.922 -27.874 1.00 88.06 90 ASN A C 1
ATOM 743 O O . ASN A 1 90 ? 19.445 8.700 -27.852 1.00 88.06 90 ASN A O 1
ATOM 747 N N . LYS A 1 91 ? 18.135 10.474 -28.354 1.00 82.56 91 LYS A N 1
ATOM 748 C CA . LYS A 1 91 ? 16.964 9.717 -28.833 1.00 82.56 91 LYS A CA 1
ATOM 749 C C . LYS A 1 91 ? 17.312 8.663 -29.881 1.00 82.56 91 LYS A C 1
ATOM 751 O O . LYS A 1 91 ? 16.874 7.527 -29.767 1.00 82.56 91 LYS A O 1
ATOM 756 N N . GLU A 1 92 ? 18.082 9.023 -30.903 1.00 87.25 92 GLU A N 1
ATOM 757 C CA . GLU A 1 92 ? 18.331 8.124 -32.037 1.00 87.25 92 GLU A CA 1
ATOM 758 C C . GLU A 1 92 ? 19.140 6.894 -31.608 1.00 87.25 92 GLU A C 1
ATOM 760 O O . GLU A 1 92 ? 18.839 5.767 -32.008 1.00 87.25 92 GLU A O 1
ATOM 765 N N . VAL A 1 93 ? 20.134 7.094 -30.737 1.00 89.88 93 VAL A N 1
ATOM 766 C CA . VAL A 1 93 ? 20.873 5.991 -30.115 1.00 89.88 93 VAL A CA 1
ATOM 767 C C . VAL A 1 93 ? 19.962 5.150 -29.227 1.00 89.88 93 VAL A C 1
ATOM 769 O O . VAL A 1 93 ? 20.035 3.926 -29.287 1.00 89.88 93 VAL A O 1
ATOM 772 N N . PHE A 1 94 ? 19.095 5.766 -28.430 1.00 86.12 94 PHE A N 1
ATOM 773 C CA . PHE A 1 94 ? 18.149 5.035 -27.588 1.00 86.12 94 PHE A CA 1
ATOM 774 C C . PHE A 1 94 ? 17.173 4.172 -28.400 1.00 86.12 94 PHE A C 1
ATOM 776 O O . PHE A 1 94 ? 17.056 2.975 -28.127 1.00 86.12 94 PHE A O 1
ATOM 783 N N . ASP A 1 95 ? 16.552 4.737 -29.438 1.00 81.62 95 ASP A N 1
ATOM 784 C CA . ASP A 1 95 ? 15.649 4.027 -30.351 1.00 81.62 95 ASP A CA 1
ATOM 785 C C . ASP A 1 95 ? 16.378 2.862 -31.041 1.00 81.62 95 ASP A C 1
ATOM 787 O O . ASP A 1 95 ? 15.854 1.748 -31.143 1.00 81.62 95 ASP A O 1
ATOM 791 N N . TYR A 1 96 ? 17.632 3.080 -31.455 1.00 89.56 96 TYR A N 1
ATOM 792 C CA . TYR A 1 96 ? 18.466 2.019 -32.009 1.00 89.56 96 TYR A CA 1
ATOM 793 C C . TYR A 1 96 ? 18.734 0.901 -30.992 1.00 89.56 96 TYR A C 1
ATOM 795 O O . TYR A 1 96 ? 18.556 -0.270 -31.329 1.00 89.56 96 TYR A O 1
ATOM 803 N N . LEU A 1 97 ? 19.119 1.227 -29.755 1.00 86.25 97 LEU A N 1
ATOM 804 C CA . LEU A 1 97 ? 19.377 0.227 -28.713 1.00 86.25 97 LEU A CA 1
ATOM 805 C C . LEU A 1 97 ? 18.121 -0.598 -28.383 1.00 86.25 97 LEU A C 1
ATOM 807 O O . LEU A 1 97 ? 18.231 -1.809 -28.198 1.00 86.25 97 LEU A O 1
ATOM 811 N N . LEU A 1 98 ? 16.936 0.023 -28.386 1.00 81.81 98 LEU A N 1
ATOM 812 C CA . LEU A 1 98 ? 15.647 -0.661 -28.212 1.00 81.81 98 LEU A CA 1
ATOM 813 C C . LEU A 1 98 ? 15.292 -1.600 -29.368 1.00 81.81 98 LEU A C 1
ATOM 815 O O . LEU A 1 98 ? 14.625 -2.611 -29.159 1.00 81.81 98 LEU A O 1
ATOM 819 N N . SER A 1 99 ? 15.737 -1.289 -30.587 1.00 84.44 99 SER A N 1
ATOM 820 C CA . SER A 1 99 ? 15.472 -2.123 -31.768 1.00 84.44 99 SER A CA 1
ATOM 821 C C . SER A 1 99 ? 16.236 -3.458 -31.766 1.00 84.44 99 SER A C 1
ATOM 823 O O . SER A 1 99 ? 15.936 -4.357 -32.557 1.00 84.44 99 SER A O 1
ATOM 825 N N . ILE A 1 100 ? 17.229 -3.615 -30.884 1.00 86.44 100 ILE A N 1
ATOM 826 C CA . ILE A 1 100 ? 18.070 -4.809 -30.803 1.00 86.44 100 ILE A CA 1
ATOM 827 C C . ILE A 1 100 ? 17.371 -5.877 -29.950 1.00 86.44 100 ILE A C 1
ATOM 829 O O . ILE A 1 100 ? 17.237 -5.737 -28.738 1.00 86.44 100 ILE A O 1
ATOM 833 N N . LYS A 1 101 ? 17.008 -6.996 -30.590 1.00 79.69 101 LYS A N 1
ATOM 834 C CA . LYS A 1 101 ? 16.207 -8.097 -30.018 1.00 79.69 101 LYS A CA 1
ATOM 835 C C . LYS A 1 101 ? 16.663 -8.613 -28.641 1.00 79.69 101 LYS A C 1
ATOM 837 O O . LYS A 1 101 ? 15.814 -8.967 -27.834 1.00 79.69 101 LYS A O 1
ATOM 842 N N . ASP A 1 102 ? 17.970 -8.656 -28.382 1.00 83.62 102 ASP A N 1
ATOM 843 C CA . ASP A 1 102 ? 18.553 -9.253 -27.167 1.00 83.62 102 ASP A CA 1
ATOM 844 C C . ASP A 1 102 ? 19.327 -8.231 -26.309 1.00 83.62 102 ASP A C 1
ATOM 846 O O . ASP A 1 102 ? 20.211 -8.596 -25.524 1.00 83.62 102 ASP A O 1
ATOM 850 N N . PHE A 1 103 ? 19.062 -6.933 -26.488 1.00 84.25 103 PHE A N 1
ATOM 851 C CA . PHE A 1 103 ? 19.729 -5.904 -25.698 1.00 84.25 103 PHE A CA 1
ATOM 852 C C . PHE A 1 103 ? 19.195 -5.891 -24.252 1.00 84.25 103 PHE A C 1
ATOM 854 O O . PHE A 1 103 ? 17.984 -5.961 -24.043 1.00 84.25 103 PHE A O 1
ATOM 861 N N . PRO A 1 104 ? 20.062 -5.802 -23.224 1.00 81.06 104 PRO A N 1
ATOM 862 C CA . PRO A 1 104 ? 19.649 -5.865 -21.825 1.00 81.06 104 PRO A CA 1
ATOM 863 C C . PRO A 1 104 ? 19.042 -4.531 -21.359 1.00 81.06 104 PRO A C 1
ATOM 865 O O . PRO A 1 104 ? 19.709 -3.732 -20.705 1.00 81.06 104 PRO A O 1
ATOM 868 N N . LEU A 1 105 ? 17.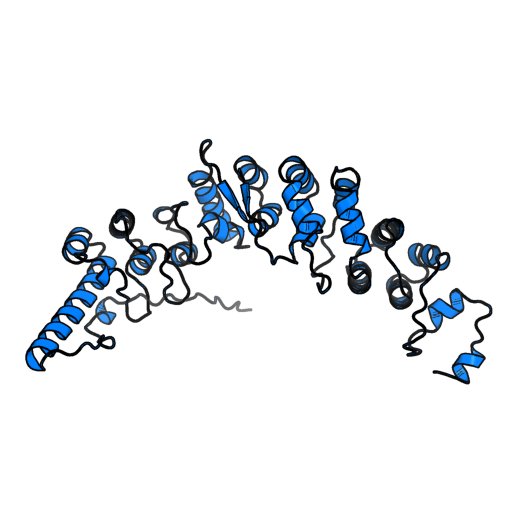769 -4.294 -21.685 1.00 76.88 105 LEU A N 1
ATOM 869 C CA . LEU A 1 105 ? 17.039 -3.067 -21.325 1.00 76.88 105 LEU A CA 1
ATOM 870 C C . LEU A 1 105 ? 16.890 -2.874 -19.806 1.00 76.88 105 LEU A C 1
ATOM 872 O O . LEU A 1 105 ? 16.875 -1.747 -19.318 1.00 76.88 105 LEU A O 1
ATOM 876 N N . GLU A 1 106 ? 16.852 -3.975 -19.056 1.00 72.19 106 GLU A N 1
ATOM 877 C CA . GLU A 1 106 ? 16.675 -3.995 -17.597 1.00 72.19 106 GLU A CA 1
ATOM 878 C C . GLU A 1 106 ? 18.012 -3.946 -16.833 1.00 72.19 106 GLU A C 1
ATOM 880 O O . GLU A 1 106 ? 18.064 -4.206 -15.629 1.00 72.19 106 GLU A O 1
ATOM 885 N N . ALA A 1 107 ? 19.123 -3.657 -17.526 1.00 74.75 107 ALA A N 1
ATOM 886 C CA . ALA A 1 107 ? 20.444 -3.619 -16.912 1.00 74.75 107 ALA A CA 1
ATOM 887 C C . ALA A 1 107 ? 20.484 -2.627 -15.738 1.00 74.75 107 ALA A C 1
ATOM 889 O O . ALA A 1 107 ? 20.154 -1.447 -15.877 1.00 74.75 107 ALA A O 1
ATOM 890 N N . VAL A 1 108 ? 20.924 -3.123 -14.578 1.00 74.19 108 VAL A N 1
ATOM 891 C CA . VAL A 1 108 ? 21.136 -2.313 -13.376 1.00 74.19 108 VAL A CA 1
ATOM 892 C C . VAL A 1 108 ? 22.587 -1.884 -13.316 1.00 74.19 108 VAL A C 1
ATOM 894 O O . VAL A 1 108 ? 23.495 -2.708 -13.165 1.00 74.19 108 VAL A O 1
ATOM 897 N N . ASP A 1 109 ? 22.780 -0.579 -13.378 1.00 75.56 109 ASP A N 1
ATOM 898 C CA . ASP A 1 109 ? 24.072 0.075 -13.350 1.00 75.56 109 ASP A CA 1
ATOM 899 C C . ASP A 1 109 ? 24.027 1.191 -12.316 1.00 75.56 109 ASP A C 1
ATOM 901 O O . ASP A 1 109 ? 23.097 1.991 -12.291 1.00 75.56 109 ASP A O 1
ATOM 905 N N . ASN A 1 110 ? 25.000 1.200 -11.403 1.00 71.38 110 ASN A N 1
ATOM 906 C CA . ASN A 1 110 ? 25.005 2.111 -10.257 1.00 71.38 110 ASN A CA 1
ATOM 907 C C . ASN A 1 110 ? 23.671 2.097 -9.465 1.00 71.38 110 ASN A C 1
ATOM 909 O O . ASN A 1 110 ? 23.137 3.138 -9.098 1.00 71.38 110 ASN A O 1
ATOM 913 N N . ASN A 1 111 ? 23.106 0.901 -9.245 1.00 69.06 111 ASN A N 1
ATOM 914 C CA . ASN A 1 111 ? 21.799 0.666 -8.607 1.00 69.06 111 ASN A CA 1
ATOM 915 C C . ASN A 1 111 ? 20.580 1.277 -9.328 1.00 69.06 111 ASN A C 1
ATOM 917 O O . ASN A 1 111 ? 19.489 1.295 -8.760 1.00 69.06 111 ASN A O 1
ATOM 921 N N . MET A 1 112 ? 20.729 1.733 -10.574 1.00 70.06 112 MET A N 1
ATOM 922 C CA . MET A 1 112 ? 19.650 2.326 -11.364 1.00 70.06 112 MET A CA 1
ATOM 923 C C . MET A 1 112 ? 19.509 1.621 -12.715 1.00 70.06 112 MET A C 1
ATOM 925 O O . MET A 1 112 ? 20.485 1.201 -13.337 1.00 70.06 112 MET A O 1
ATOM 929 N N . THR A 1 113 ? 18.279 1.485 -13.200 1.00 75.50 113 THR A N 1
ATOM 930 C CA . THR A 1 113 ? 18.028 1.131 -14.604 1.00 75.50 113 THR A CA 1
ATOM 931 C C . THR A 1 113 ? 17.998 2.398 -15.451 1.00 75.50 113 THR A C 1
ATOM 933 O O . THR A 1 113 ? 17.842 3.501 -14.925 1.00 75.50 113 THR A O 1
ATOM 936 N N . ALA A 1 114 ? 18.130 2.265 -16.771 1.00 70.56 114 ALA A N 1
ATOM 937 C CA . ALA A 1 114 ? 18.017 3.417 -17.667 1.00 70.56 114 ALA A CA 1
ATOM 938 C C . ALA A 1 114 ? 16.643 4.103 -17.539 1.00 70.56 114 ALA A C 1
ATOM 940 O O . ALA A 1 114 ? 16.550 5.321 -17.645 1.00 70.56 114 ALA A O 1
ATOM 941 N N . LEU A 1 115 ? 15.602 3.329 -17.214 1.00 69.12 115 LEU A N 1
ATOM 942 C CA . LEU A 1 115 ? 14.270 3.838 -16.912 1.00 69.12 115 LEU A CA 1
ATOM 943 C C . LEU A 1 115 ? 14.238 4.677 -15.622 1.00 69.12 115 LEU A C 1
ATOM 945 O O . LEU A 1 115 ? 13.712 5.785 -15.635 1.00 69.12 115 LEU A O 1
ATOM 949 N N . VAL A 1 116 ? 14.854 4.208 -14.529 1.00 68.38 116 VAL A N 1
ATOM 950 C CA . VAL A 1 116 ? 14.978 5.004 -13.289 1.00 68.38 116 VAL A CA 1
ATOM 951 C C . VAL A 1 116 ? 15.730 6.311 -13.554 1.00 68.38 116 VAL A C 1
ATOM 953 O O . VAL A 1 116 ? 15.337 7.361 -13.050 1.00 68.38 116 VAL A O 1
ATOM 956 N N . ILE A 1 117 ? 16.770 6.272 -14.392 1.00 70.12 117 ILE A N 1
ATOM 957 C CA . ILE A 1 117 ? 17.495 7.478 -14.797 1.00 70.12 117 ILE A CA 1
ATOM 958 C C . ILE A 1 117 ? 16.592 8.437 -15.580 1.00 70.12 117 ILE A C 1
ATOM 960 O O . ILE A 1 117 ? 16.574 9.623 -15.250 1.00 70.12 117 ILE A O 1
ATOM 964 N N . ALA A 1 118 ? 15.820 7.941 -16.554 1.00 68.56 118 ALA A N 1
ATOM 965 C CA . ALA A 1 118 ? 14.885 8.757 -17.337 1.00 68.56 118 ALA A CA 1
ATOM 966 C C . ALA A 1 118 ? 13.876 9.475 -16.429 1.00 68.56 118 ALA A C 1
ATOM 968 O O . ALA A 1 118 ? 13.591 10.655 -16.622 1.00 68.56 118 ALA A O 1
ATOM 969 N N . LEU A 1 119 ? 13.408 8.781 -15.389 1.00 66.19 119 LEU A N 1
ATOM 970 C CA . LEU A 1 119 ? 12.514 9.333 -14.375 1.00 66.19 119 LEU A CA 1
ATOM 971 C C . LEU A 1 119 ? 13.201 10.334 -13.438 1.00 66.19 119 LEU A C 1
ATOM 973 O O . LEU A 1 119 ? 12.538 11.238 -12.944 1.00 66.19 119 LEU A O 1
ATOM 977 N N . SER A 1 120 ? 14.508 10.198 -13.193 1.00 65.69 120 SER A N 1
ATOM 978 C CA . SER A 1 120 ? 15.294 11.096 -12.328 1.00 65.69 120 SER A CA 1
ATOM 979 C C . SER A 1 120 ? 15.825 12.359 -13.026 1.00 65.69 120 SER A C 1
ATOM 981 O O . SER A 1 120 ? 16.149 13.338 -12.355 1.00 65.69 120 SER A O 1
ATOM 983 N N . GLY A 1 121 ? 15.888 12.368 -14.362 1.00 61.50 121 GLY A N 1
ATOM 984 C CA . GLY A 1 121 ? 16.365 13.486 -15.190 1.00 61.50 121 GLY A CA 1
ATOM 985 C C . GLY A 1 121 ? 15.282 14.519 -15.526 1.00 61.50 121 GLY A C 1
ATOM 986 O O . GLY A 1 121 ? 15.164 14.931 -16.673 1.00 61.50 121 GLY A O 1
ATOM 987 N N . PHE A 1 122 ? 14.447 14.874 -14.548 1.00 55.72 122 PHE A N 1
ATOM 988 C CA . PHE A 1 122 ? 13.172 15.580 -14.704 1.00 55.72 122 PHE A CA 1
ATOM 989 C C . PHE A 1 122 ? 13.166 16.764 -15.705 1.00 55.72 122 PHE A C 1
ATOM 991 O O . PHE A 1 122 ? 14.016 17.648 -15.650 1.00 55.72 122 PHE A O 1
ATOM 998 N N . VAL A 1 123 ? 12.057 16.828 -16.465 1.00 48.31 123 VAL A N 1
ATOM 999 C CA . VAL A 1 123 ? 11.436 17.958 -17.208 1.00 48.31 123 VAL A CA 1
ATOM 1000 C C . VAL A 1 123 ? 11.500 17.928 -18.753 1.00 48.31 123 VAL A C 1
ATOM 1002 O O . VAL A 1 123 ? 10.598 18.496 -19.362 1.00 48.31 123 VAL A O 1
ATOM 1005 N N . SER A 1 124 ? 12.395 17.188 -19.421 1.00 50.38 124 SER A N 1
ATOM 1006 C CA . SER A 1 124 ? 12.488 17.258 -20.909 1.00 50.38 124 SER A CA 1
ATOM 1007 C C . SER A 1 124 ? 12.215 15.956 -21.681 1.00 50.38 124 SER A C 1
ATOM 1009 O O . SER A 1 124 ? 12.158 15.969 -22.909 1.00 50.38 124 SER A O 1
ATOM 1011 N N . ASN A 1 125 ? 12.041 14.823 -20.996 1.00 52.97 125 ASN A N 1
ATOM 1012 C CA . ASN A 1 125 ? 12.300 13.502 -21.582 1.00 52.97 125 ASN A CA 1
ATOM 1013 C C . ASN A 1 125 ? 11.067 12.593 -21.748 1.00 52.97 125 ASN A C 1
ATOM 1015 O O . ASN A 1 125 ? 11.133 11.397 -21.468 1.00 52.97 125 ASN A O 1
ATOM 1019 N N . ASP A 1 126 ? 9.964 13.121 -22.295 1.00 54.81 126 ASP A N 1
ATOM 1020 C CA . ASP A 1 126 ? 8.788 12.315 -22.701 1.00 54.81 126 ASP A CA 1
ATOM 1021 C C . ASP A 1 126 ? 9.150 11.195 -23.704 1.00 54.81 126 ASP A C 1
ATOM 1023 O O . ASP A 1 126 ? 8.447 10.198 -23.845 1.00 54.81 126 ASP A O 1
ATOM 1027 N N . ILE A 1 127 ? 10.281 11.344 -24.394 1.00 55.47 127 ILE A N 1
ATOM 1028 C CA . ILE A 1 127 ? 10.749 10.484 -25.483 1.00 55.47 127 ILE A CA 1
ATOM 1029 C C . ILE A 1 127 ? 11.225 9.099 -25.000 1.00 55.47 127 ILE A C 1
ATOM 1031 O O . ILE A 1 127 ? 11.163 8.136 -25.762 1.00 55.47 127 ILE A O 1
ATOM 1035 N N . PHE A 1 128 ? 11.684 8.973 -23.751 1.00 56.91 128 PHE A N 1
ATOM 1036 C CA . PHE A 1 128 ? 12.376 7.769 -23.251 1.00 56.91 128 PHE A CA 1
ATOM 1037 C C . PHE A 1 128 ? 11.481 6.837 -22.417 1.00 56.91 128 PHE A C 1
ATOM 1039 O O . PHE A 1 128 ? 11.933 5.838 -21.856 1.00 56.91 128 PHE A O 1
ATOM 1046 N N . MET A 1 129 ? 10.193 7.157 -22.350 1.00 60.28 129 MET A N 1
ATOM 1047 C CA . MET A 1 129 ? 9.197 6.559 -21.467 1.00 60.28 129 MET A CA 1
ATOM 1048 C C . MET A 1 129 ? 8.419 5.444 -22.172 1.00 60.28 129 MET A C 1
ATOM 1050 O O . MET A 1 129 ? 7.209 5.527 -22.360 1.00 60.28 129 MET A O 1
ATOM 1054 N N . ASN A 1 130 ? 9.122 4.395 -22.608 1.00 62.47 130 ASN A N 1
ATOM 1055 C CA . ASN A 1 130 ? 8.466 3.244 -23.225 1.00 62.47 130 ASN A CA 1
ATOM 1056 C C . ASN A 1 130 ? 7.762 2.395 -22.140 1.00 62.47 130 ASN A C 1
ATOM 1058 O O . ASN A 1 130 ? 8.449 1.855 -21.265 1.00 62.47 130 ASN A O 1
ATOM 1062 N N . PRO A 1 131 ? 6.425 2.226 -22.198 1.00 61.69 131 PRO A N 1
ATOM 1063 C CA . PRO A 1 131 ? 5.650 1.544 -21.157 1.00 61.69 131 PRO A CA 1
ATOM 1064 C C . PRO A 1 131 ? 5.953 0.044 -21.032 1.00 61.69 131 PRO A C 1
ATOM 1066 O O . PRO A 1 131 ? 5.595 -0.578 -20.033 1.00 61.69 131 PRO A O 1
ATOM 1069 N N . LEU A 1 132 ? 6.620 -0.546 -22.029 1.00 62.03 132 LEU A N 1
ATOM 1070 C CA . LEU A 1 132 ? 6.988 -1.962 -22.041 1.00 62.03 132 LEU A CA 1
ATOM 1071 C C . LEU A 1 132 ? 8.294 -2.255 -21.292 1.00 62.03 132 LEU A C 1
ATOM 1073 O O . LEU A 1 132 ? 8.571 -3.418 -20.999 1.00 62.03 132 LEU A O 1
ATOM 1077 N N . ILE A 1 133 ? 9.105 -1.235 -20.996 1.00 65.88 133 ILE A N 1
ATOM 1078 C CA . ILE A 1 133 ? 10.363 -1.420 -20.268 1.00 65.88 133 ILE A CA 1
ATOM 1079 C C . ILE A 1 133 ? 10.050 -1.592 -18.784 1.00 65.88 133 ILE A C 1
ATOM 1081 O O . ILE A 1 133 ? 9.363 -0.765 -18.180 1.00 65.88 133 ILE A O 1
ATOM 1085 N N . ARG A 1 134 ? 10.594 -2.656 -18.195 1.00 69.50 134 ARG A N 1
ATOM 1086 C CA . ARG A 1 134 ? 10.544 -2.920 -16.758 1.00 69.50 134 ARG A CA 1
ATOM 1087 C C . ARG A 1 134 ? 11.923 -2.713 -16.138 1.00 69.50 134 ARG A C 1
ATOM 1089 O O . ARG A 1 134 ? 12.941 -2.810 -16.821 1.00 69.50 134 ARG A O 1
ATOM 1096 N N . ASP A 1 135 ? 11.983 -2.389 -14.851 1.00 69.62 135 ASP A N 1
ATOM 1097 C CA . ASP A 1 135 ? 13.235 -2.517 -14.112 1.00 69.62 135 ASP A CA 1
ATOM 1098 C C . ASP A 1 135 ? 13.522 -3.972 -13.726 1.00 69.62 135 ASP A C 1
ATOM 1100 O O . ASP A 1 135 ? 12.721 -4.879 -13.928 1.00 69.62 135 ASP A O 1
ATOM 1104 N N . HIS A 1 136 ? 14.674 -4.182 -13.096 1.00 68.38 136 HIS A N 1
ATOM 1105 C CA . HIS A 1 136 ? 15.085 -5.469 -12.542 1.00 68.38 136 HIS A CA 1
ATOM 1106 C C . HIS A 1 136 ? 14.148 -6.061 -11.474 1.00 68.38 136 HIS A C 1
ATOM 1108 O O . HIS A 1 136 ? 14.327 -7.220 -11.100 1.00 68.38 136 HIS A O 1
ATOM 1114 N N . LYS A 1 137 ? 13.199 -5.281 -10.944 1.00 67.06 137 LYS A N 1
ATOM 1115 C CA . LYS A 1 137 ? 12.153 -5.739 -10.020 1.00 67.06 137 LYS A CA 1
ATOM 1116 C C . LYS A 1 137 ? 10.829 -6.006 -10.743 1.00 67.06 137 LYS A C 1
ATOM 1118 O O . LYS A 1 137 ? 9.872 -6.430 -10.104 1.00 67.06 137 LYS A O 1
ATOM 1123 N N . GLY A 1 138 ? 10.775 -5.792 -12.057 1.00 71.06 138 GLY A N 1
ATOM 1124 C CA . GLY A 1 138 ? 9.592 -5.978 -12.885 1.00 71.06 138 GLY A CA 1
ATOM 1125 C C . GLY A 1 138 ? 8.671 -4.756 -12.961 1.00 71.06 138 GLY A C 1
ATOM 1126 O O . GLY A 1 138 ? 7.615 -4.862 -13.586 1.00 71.06 138 GLY A O 1
ATOM 1127 N N . PHE A 1 139 ? 9.036 -3.611 -12.378 1.00 71.25 139 PHE A N 1
ATOM 1128 C CA . PHE A 1 139 ? 8.209 -2.402 -12.390 1.00 71.25 139 PHE A CA 1
ATOM 1129 C C . PHE A 1 139 ? 8.339 -1.643 -13.707 1.00 71.25 139 PHE A C 1
ATOM 1131 O O . PHE A 1 139 ? 9.446 -1.380 -14.174 1.00 71.25 139 PHE A O 1
ATOM 1138 N N . THR A 1 140 ? 7.208 -1.255 -14.286 1.00 75.19 140 THR A N 1
ATOM 1139 C CA . THR A 1 140 ? 7.150 -0.372 -15.458 1.00 75.19 140 THR A CA 1
ATOM 1140 C C . THR A 1 140 ? 7.442 1.088 -15.094 1.00 75.19 140 THR A C 1
ATOM 1142 O O . THR A 1 140 ? 7.504 1.469 -13.922 1.00 75.19 140 THR A O 1
ATOM 1145 N N . ALA A 1 141 ? 7.571 1.941 -16.114 1.00 73.06 141 ALA A N 1
ATOM 1146 C CA . ALA A 1 141 ? 7.668 3.390 -15.936 1.00 73.06 141 ALA A CA 1
ATOM 1147 C C . ALA A 1 141 ? 6.478 3.942 -15.135 1.00 73.06 141 ALA A C 1
ATOM 1149 O O . ALA A 1 141 ? 6.650 4.740 -14.213 1.00 73.06 141 ALA A O 1
ATOM 1150 N N . LEU A 1 142 ? 5.273 3.462 -15.463 1.00 73.31 142 LEU A N 1
ATOM 1151 C CA . LEU A 1 142 ? 4.039 3.847 -14.794 1.00 73.31 142 LEU A CA 1
ATOM 1152 C C . LEU A 1 142 ? 4.037 3.398 -13.327 1.00 73.31 142 LEU A C 1
ATOM 1154 O O . LEU A 1 142 ? 3.717 4.202 -12.454 1.00 73.31 142 LEU A O 1
ATOM 1158 N N . ASP A 1 143 ? 4.465 2.165 -13.043 1.00 74.50 143 ASP A N 1
ATOM 1159 C CA . ASP A 1 143 ? 4.577 1.638 -11.677 1.00 74.50 143 ASP A CA 1
ATOM 1160 C C . ASP A 1 143 ? 5.487 2.503 -10.794 1.00 74.50 143 ASP A C 1
ATOM 1162 O O . ASP A 1 143 ? 5.116 2.873 -9.679 1.00 74.50 143 ASP A O 1
ATOM 1166 N N . MET A 1 144 ? 6.661 2.883 -11.303 1.00 74.38 144 MET A N 1
ATOM 1167 C CA . MET A 1 144 ? 7.594 3.738 -10.563 1.00 74.38 144 MET A CA 1
ATOM 1168 C C . MET A 1 144 ? 7.020 5.135 -10.335 1.00 74.38 144 MET A C 1
ATOM 1170 O O . MET A 1 144 ? 7.126 5.691 -9.244 1.00 74.38 144 MET A O 1
ATOM 1174 N N . VAL A 1 145 ? 6.377 5.711 -11.349 1.00 72.81 145 VAL A N 1
ATOM 1175 C CA . VAL A 1 145 ? 5.803 7.056 -11.256 1.00 72.81 145 VAL A CA 1
ATOM 1176 C C . VAL A 1 145 ? 4.581 7.105 -10.335 1.00 72.81 145 VAL A C 1
ATOM 1178 O O . VAL A 1 145 ? 4.375 8.109 -9.643 1.00 72.81 145 VAL A O 1
ATOM 1181 N N . ILE A 1 146 ? 3.805 6.022 -10.248 1.00 74.38 146 ILE A N 1
ATOM 1182 C CA . ILE A 1 146 ? 2.754 5.855 -9.236 1.00 74.38 146 ILE A CA 1
ATOM 1183 C C . ILE A 1 146 ? 3.359 5.926 -7.828 1.00 74.38 146 ILE A C 1
ATOM 1185 O O . ILE A 1 146 ? 2.845 6.668 -6.992 1.00 74.38 146 ILE A O 1
ATOM 1189 N N . GLN A 1 147 ? 4.474 5.232 -7.585 1.00 71.44 147 GLN A N 1
ATOM 1190 C CA . GLN A 1 147 ? 5.131 5.192 -6.271 1.00 71.44 147 GLN A CA 1
ATOM 1191 C C . GLN A 1 147 ? 5.758 6.534 -5.857 1.00 71.44 147 GLN A C 1
ATOM 1193 O O . GLN A 1 147 ? 5.879 6.827 -4.665 1.00 71.44 147 GLN A O 1
ATOM 1198 N N . LEU A 1 148 ? 6.140 7.384 -6.814 1.00 69.56 148 LEU A N 1
ATOM 1199 C CA . LEU A 1 148 ? 6.729 8.689 -6.518 1.00 69.56 148 LEU A CA 1
ATOM 1200 C C . LEU A 1 148 ? 5.653 9.687 -6.057 1.00 69.56 148 LEU A C 1
ATOM 1202 O O . LEU A 1 148 ? 4.921 10.263 -6.864 1.00 69.56 148 LEU A O 1
ATOM 1206 N N . ARG A 1 149 ? 5.588 9.960 -4.748 1.00 64.81 149 ARG A N 1
ATOM 1207 C CA . ARG A 1 149 ? 4.751 11.015 -4.133 1.00 64.81 149 ARG A CA 1
ATOM 1208 C C . ARG A 1 149 ? 5.327 12.422 -4.386 1.00 64.81 149 ARG A C 1
ATOM 1210 O O . ARG A 1 149 ? 5.691 13.129 -3.453 1.00 64.81 149 ARG A O 1
ATOM 1217 N N . ASN A 1 150 ? 5.492 12.802 -5.653 1.00 67.50 150 ASN A N 1
ATOM 1218 C CA . ASN A 1 150 ? 6.021 14.108 -6.049 1.00 67.50 150 ASN A CA 1
ATOM 1219 C C . ASN A 1 150 ? 5.074 14.795 -7.038 1.00 67.50 150 ASN A C 1
ATOM 1221 O O . ASN A 1 150 ? 4.989 14.396 -8.199 1.00 67.50 150 ASN A O 1
ATOM 1225 N N . ASP A 1 151 ? 4.410 15.860 -6.592 1.00 64.62 151 ASP A N 1
ATOM 1226 C CA . ASP A 1 151 ? 3.443 16.619 -7.396 1.00 64.62 151 ASP A CA 1
ATOM 1227 C C . ASP A 1 151 ? 4.080 17.277 -8.629 1.00 64.62 151 ASP A C 1
ATOM 1229 O O . ASP A 1 151 ? 3.409 17.519 -9.629 1.00 64.62 151 ASP A O 1
ATOM 1233 N N . LYS A 1 152 ? 5.400 17.508 -8.621 1.00 63.22 152 LYS A N 1
ATOM 1234 C CA . LYS A 1 152 ? 6.121 18.030 -9.795 1.00 63.22 152 LYS A CA 1
ATOM 1235 C C . LYS A 1 152 ? 6.195 17.021 -10.947 1.00 63.22 152 LYS A C 1
ATOM 1237 O O . LYS A 1 152 ? 6.487 17.421 -12.068 1.00 63.22 152 LYS A O 1
ATOM 1242 N N . LEU A 1 153 ? 5.922 15.736 -10.692 1.00 63.19 153 LEU A N 1
ATOM 1243 C CA . LEU A 1 153 ? 5.819 14.700 -11.728 1.00 63.19 153 LEU A CA 1
ATOM 1244 C C . LEU A 1 153 ? 4.450 14.627 -12.382 1.00 63.19 153 LEU A C 1
ATOM 1246 O O . LEU A 1 153 ? 4.275 13.787 -13.258 1.00 63.19 153 LEU A O 1
ATOM 1250 N N . MET A 1 154 ? 3.480 15.450 -11.983 1.00 64.50 154 MET A N 1
ATOM 1251 C CA . MET A 1 154 ? 2.108 15.304 -12.464 1.00 64.50 154 MET A CA 1
ATOM 1252 C C . MET A 1 154 ? 1.977 15.238 -13.997 1.00 64.50 154 MET A C 1
ATOM 1254 O O . MET A 1 154 ? 1.369 14.280 -14.475 1.00 64.50 154 MET A O 1
ATOM 1258 N N . PRO A 1 155 ? 2.631 16.123 -14.780 1.00 61.81 155 PRO A N 1
ATOM 1259 C CA . PRO A 1 155 ? 2.574 16.055 -16.244 1.00 61.81 155 PRO A CA 1
ATOM 1260 C C . PRO A 1 155 ? 3.179 14.762 -16.806 1.00 61.81 155 PRO A C 1
ATOM 1262 O O . PRO A 1 155 ? 2.683 14.183 -17.764 1.00 61.81 155 PRO A O 1
ATOM 1265 N N . VAL A 1 156 ? 4.237 14.264 -16.165 1.00 63.34 156 VAL A N 1
ATOM 1266 C CA . VAL A 1 156 ? 4.897 13.011 -16.537 1.00 63.34 156 VAL A CA 1
ATOM 1267 C C . VAL A 1 156 ? 3.993 11.812 -16.236 1.00 63.34 156 VAL A C 1
ATOM 1269 O O . VAL A 1 156 ? 3.927 10.877 -17.035 1.00 63.34 156 VAL A O 1
ATOM 1272 N N . LYS A 1 157 ? 3.259 11.846 -15.112 1.00 68.88 157 LYS A N 1
ATOM 1273 C CA . LYS A 1 157 ? 2.255 10.825 -14.774 1.00 68.88 157 LYS A CA 1
ATOM 1274 C C . LYS A 1 157 ? 1.144 10.798 -15.816 1.00 68.88 157 LYS A C 1
ATOM 1276 O O . LYS A 1 157 ? 0.786 9.719 -16.269 1.00 68.88 157 LYS A O 1
ATOM 1281 N N . GLU A 1 158 ? 0.634 11.971 -16.192 1.00 65.12 158 GLU A N 1
ATOM 1282 C CA . GLU A 1 158 ? -0.417 12.146 -17.204 1.00 65.12 158 GLU A CA 1
ATOM 1283 C C . GLU A 1 158 ? 0.013 11.598 -18.564 1.00 65.12 158 GLU A C 1
ATOM 1285 O O . GLU A 1 158 ? -0.701 10.785 -19.153 1.00 65.12 158 GLU A O 1
ATOM 1290 N N . ASN A 1 159 ? 1.206 11.978 -19.024 1.00 65.12 159 ASN A N 1
ATOM 1291 C CA . ASN A 1 159 ? 1.757 11.510 -20.293 1.00 65.12 159 ASN A CA 1
ATOM 1292 C C . ASN A 1 159 ? 1.952 9.992 -20.289 1.00 65.12 159 ASN A C 1
ATOM 1294 O O . ASN A 1 159 ? 1.526 9.312 -21.221 1.00 65.12 159 ASN A O 1
ATOM 1298 N N . LEU A 1 160 ? 2.542 9.434 -19.227 1.00 68.56 160 LEU A N 1
ATOM 1299 C CA . LEU A 1 160 ? 2.688 7.986 -19.099 1.00 68.56 160 LEU A CA 1
ATOM 1300 C C . LEU A 1 160 ? 1.344 7.273 -19.077 1.00 68.56 160 LEU A C 1
ATOM 1302 O O . LEU A 1 160 ? 1.217 6.236 -19.723 1.00 68.56 160 LEU A O 1
ATOM 1306 N N . LEU A 1 161 ? 0.348 7.812 -18.371 1.00 69.88 161 LEU A N 1
ATOM 1307 C CA . LEU A 1 161 ? -0.996 7.247 -18.379 1.00 69.88 161 LEU A CA 1
ATOM 1308 C C . LEU A 1 161 ? -1.542 7.187 -19.802 1.00 69.88 161 LEU A C 1
ATOM 1310 O O . LEU A 1 161 ? -2.012 6.140 -20.231 1.00 69.88 161 LEU A O 1
ATOM 1314 N N . TYR A 1 162 ? -1.422 8.295 -20.532 1.00 64.75 162 TYR A N 1
ATOM 1315 C CA . TYR A 1 162 ? -1.917 8.429 -21.895 1.00 64.75 162 TYR A CA 1
ATOM 1316 C C . TYR A 1 162 ? -1.238 7.456 -22.869 1.00 64.75 162 TYR A C 1
ATOM 1318 O O . TYR A 1 162 ? -1.908 6.864 -23.711 1.00 64.75 162 TYR A O 1
ATOM 1326 N N . TYR A 1 163 ? 0.078 7.255 -22.746 1.00 64.56 163 TYR A N 1
ATOM 1327 C CA . TYR A 1 163 ? 0.825 6.333 -23.610 1.00 64.56 163 TYR A CA 1
ATOM 1328 C C . TYR A 1 163 ? 0.714 4.860 -23.194 1.00 64.56 163 TYR A C 1
ATOM 1330 O O . TYR A 1 163 ? 0.927 3.982 -24.029 1.00 64.56 163 TYR A O 1
ATOM 1338 N N . THR A 1 164 ? 0.418 4.575 -21.923 1.00 66.62 164 THR A N 1
ATOM 1339 C CA . THR A 1 164 ? 0.348 3.201 -21.391 1.00 66.62 164 THR A CA 1
ATOM 1340 C C . THR A 1 164 ? -1.064 2.630 -21.454 1.00 66.62 164 THR A C 1
ATOM 1342 O O . THR A 1 164 ? -1.236 1.438 -21.698 1.00 66.62 164 THR A O 1
ATOM 1345 N N . LEU A 1 165 ? -2.075 3.459 -21.199 1.00 67.75 165 LEU A N 1
ATOM 1346 C CA . LEU A 1 165 ? -3.471 3.050 -21.104 1.00 67.75 165 LEU A CA 1
ATOM 1347 C C . LEU A 1 165 ? -4.205 3.457 -22.383 1.00 67.75 165 LEU A C 1
ATOM 1349 O O . LEU A 1 165 ? -4.937 4.445 -22.410 1.00 67.75 165 LEU A O 1
ATOM 1353 N N . ASP A 1 166 ? -3.994 2.701 -23.459 1.00 66.12 166 ASP A N 1
ATOM 1354 C CA . ASP A 1 166 ? -4.918 2.740 -24.589 1.00 66.12 166 ASP A CA 1
ATOM 1355 C C . ASP A 1 166 ? -6.084 1.756 -24.374 1.00 66.12 166 ASP A C 1
ATOM 1357 O O . ASP A 1 166 ? -6.017 0.830 -23.562 1.00 66.12 166 ASP A O 1
ATOM 1361 N N . GLN A 1 167 ? -7.167 1.939 -25.132 1.00 56.78 167 GLN A N 1
ATOM 1362 C CA . GLN A 1 167 ? -8.387 1.122 -25.046 1.00 56.78 167 GLN A CA 1
ATOM 1363 C C . GLN A 1 167 ? -8.187 -0.380 -25.351 1.00 56.78 167 GLN A C 1
ATOM 1365 O O . GLN A 1 167 ? -9.133 -1.160 -25.233 1.00 56.78 167 GLN A O 1
ATOM 1370 N N . TYR A 1 168 ? -6.996 -0.792 -25.791 1.00 60.41 168 TYR A N 1
ATOM 1371 C CA . TYR A 1 168 ? -6.675 -2.171 -26.161 1.00 60.41 168 TYR A CA 1
ATOM 1372 C C . TYR A 1 168 ? -5.676 -2.827 -25.200 1.00 60.41 168 TYR A C 1
ATOM 1374 O O . TYR A 1 168 ? -5.496 -4.048 -25.247 1.00 60.41 168 TYR A O 1
ATOM 1382 N N . THR A 1 169 ? -5.043 -2.051 -24.321 1.00 66.81 169 THR A N 1
ATOM 1383 C CA . THR A 1 169 ? -3.971 -2.532 -23.455 1.00 66.81 169 THR A CA 1
ATOM 1384 C C . THR A 1 169 ? -4.539 -3.080 -22.153 1.00 66.81 169 THR A C 1
ATOM 1386 O O . THR A 1 169 ? -5.067 -2.355 -21.314 1.00 66.81 169 THR A O 1
ATOM 1389 N N . GLN A 1 170 ? -4.403 -4.392 -21.960 1.00 68.94 170 GLN A N 1
ATOM 1390 C CA . GLN A 1 170 ? -4.659 -5.028 -20.671 1.00 68.94 170 GLN A CA 1
ATOM 1391 C C . GLN A 1 170 ? -3.465 -4.788 -19.746 1.00 68.94 170 GLN A C 1
ATOM 1393 O O . GLN A 1 170 ? -2.400 -5.385 -19.926 1.00 68.94 170 GLN A O 1
ATOM 1398 N N . TYR A 1 171 ? -3.638 -3.917 -18.752 1.00 79.12 171 TYR A N 1
ATOM 1399 C CA . TYR A 1 171 ? -2.583 -3.602 -17.795 1.00 79.12 171 TYR A CA 1
ATOM 1400 C C . TYR A 1 171 ? -2.634 -4.549 -16.591 1.00 79.12 171 TYR A C 1
ATOM 1402 O O . TYR A 1 171 ? -3.700 -4.795 -16.019 1.00 79.12 171 TYR A O 1
ATOM 1410 N N . THR A 1 172 ? -1.473 -5.086 -16.209 1.00 83.69 172 THR A N 1
ATOM 1411 C CA . THR A 1 172 ? -1.304 -5.817 -14.948 1.00 83.69 172 THR A CA 1
ATOM 1412 C C . THR A 1 172 ? -0.592 -4.911 -13.957 1.00 83.69 172 THR A C 1
ATOM 1414 O O . THR A 1 172 ? 0.533 -4.493 -14.222 1.00 83.69 172 THR A O 1
ATOM 1417 N N . ILE A 1 173 ? -1.251 -4.614 -12.839 1.00 86.12 173 ILE A N 1
ATOM 1418 C CA . ILE A 1 173 ? -0.732 -3.749 -11.773 1.00 86.12 173 ILE A CA 1
ATOM 1419 C C . ILE A 1 173 ? -0.442 -4.576 -10.524 1.00 86.12 173 ILE A C 1
ATOM 1421 O O . ILE A 1 173 ? -1.127 -5.564 -10.267 1.00 86.12 173 ILE A O 1
ATOM 1425 N N . THR A 1 174 ? 0.536 -4.183 -9.715 1.00 87.19 174 THR A N 1
ATOM 1426 C CA . THR A 1 174 ? 0.715 -4.801 -8.395 1.00 87.19 174 THR A CA 1
ATOM 1427 C C . THR A 1 174 ? -0.338 -4.295 -7.407 1.00 87.19 174 THR A C 1
ATOM 1429 O O . THR A 1 174 ? -0.844 -3.178 -7.538 1.00 87.19 174 THR A O 1
ATOM 1432 N N . ALA A 1 175 ? -0.657 -5.088 -6.383 1.00 87.44 175 ALA A N 1
ATOM 1433 C CA . ALA A 1 175 ? -1.550 -4.653 -5.306 1.00 87.44 175 ALA A CA 1
ATOM 1434 C C . ALA A 1 175 ? -1.037 -3.382 -4.596 1.00 87.44 175 ALA A C 1
ATOM 1436 O O . ALA A 1 175 ? -1.830 -2.486 -4.312 1.00 87.44 175 ALA A O 1
ATOM 1437 N N . ASP A 1 176 ? 0.284 -3.249 -4.407 1.00 84.12 176 ASP A N 1
ATOM 1438 C CA . ASP A 1 176 ? 0.912 -2.024 -3.886 1.00 84.12 176 ASP A CA 1
ATOM 1439 C C . ASP A 1 176 ? 0.552 -0.799 -4.721 1.00 84.12 176 ASP A C 1
ATOM 1441 O O . ASP A 1 176 ? 0.069 0.209 -4.204 1.00 84.12 176 ASP A O 1
ATOM 1445 N N . ASN A 1 177 ? 0.762 -0.895 -6.033 1.00 83.19 177 ASN A N 1
ATOM 1446 C CA . ASN A 1 177 ? 0.546 0.226 -6.932 1.00 83.19 177 ASN A CA 1
ATOM 1447 C C . ASN A 1 177 ? -0.943 0.546 -7.051 1.00 83.19 177 ASN A C 1
ATOM 1449 O O . ASN A 1 177 ? -1.299 1.720 -7.095 1.00 83.19 177 ASN A O 1
ATOM 1453 N N . LEU A 1 178 ? -1.822 -0.461 -7.022 1.00 87.62 178 LEU A N 1
ATOM 1454 C CA . LEU A 1 178 ? -3.269 -0.246 -7.000 1.00 87.62 178 LEU A CA 1
ATOM 1455 C C . LEU A 1 178 ? -3.707 0.573 -5.778 1.00 87.62 178 LEU A C 1
ATOM 1457 O O . LEU A 1 178 ? -4.508 1.498 -5.907 1.00 87.62 178 LEU A O 1
ATOM 1461 N N . LEU A 1 179 ? -3.166 0.259 -4.601 1.00 87.31 179 LEU A N 1
ATOM 1462 C CA . LEU A 1 179 ? -3.486 0.976 -3.368 1.00 87.31 179 LEU A CA 1
ATOM 1463 C C . LEU A 1 179 ? -2.868 2.378 -3.338 1.00 87.31 179 LEU A C 1
ATOM 1465 O O . LEU A 1 179 ? -3.524 3.315 -2.893 1.00 87.31 179 LEU A O 1
ATOM 1469 N N . MET A 1 180 ? -1.660 2.557 -3.880 1.00 82.62 180 MET A N 1
ATOM 1470 C CA . MET A 1 180 ? -1.050 3.886 -4.041 1.00 82.62 180 MET A CA 1
ATOM 1471 C C . MET A 1 180 ? -1.840 4.767 -5.019 1.00 82.62 180 MET A C 1
ATOM 1473 O O . MET A 1 180 ? -1.979 5.973 -4.815 1.00 82.62 180 MET A O 1
ATOM 1477 N N . VAL A 1 181 ? -2.423 4.171 -6.063 1.00 82.62 181 VAL A N 1
ATOM 1478 C CA . VAL A 1 181 ? -3.302 4.869 -7.011 1.00 82.62 181 VAL A CA 1
ATOM 1479 C C . VAL A 1 181 ? -4.579 5.384 -6.344 1.00 82.62 181 VAL A C 1
ATOM 1481 O O . VAL A 1 181 ? -5.144 6.366 -6.822 1.00 82.62 181 VAL A O 1
ATOM 1484 N N . ALA A 1 182 ? -5.003 4.827 -5.206 1.00 79.56 182 ALA A N 1
ATOM 1485 C CA . ALA A 1 182 ? -6.142 5.339 -4.437 1.00 79.56 182 ALA A CA 1
ATOM 1486 C C . ALA A 1 182 ? -5.890 6.717 -3.780 1.00 79.56 182 ALA A C 1
ATOM 1488 O O . ALA A 1 182 ? -6.805 7.308 -3.210 1.00 79.56 182 ALA A O 1
ATOM 1489 N N . GLU A 1 183 ? -4.685 7.278 -3.893 1.00 76.75 183 GLU A N 1
ATOM 1490 C CA . GLU A 1 183 ? -4.397 8.680 -3.551 1.00 76.75 183 GLU A CA 1
ATOM 1491 C C . GLU A 1 183 ? -4.323 9.587 -4.802 1.00 76.75 183 GLU A C 1
ATOM 1493 O O . GLU A 1 183 ? -4.268 10.812 -4.690 1.00 76.75 183 GLU A O 1
ATOM 1498 N N . SER A 1 184 ? -4.360 9.008 -6.007 1.00 79.62 184 SER A N 1
ATOM 1499 C CA . SER A 1 184 ? -4.188 9.709 -7.284 1.00 79.62 184 SER A CA 1
ATOM 1500 C C . SER A 1 184 ? -5.511 10.269 -7.830 1.00 79.62 184 SER A C 1
ATOM 1502 O O . SER A 1 184 ? -6.552 9.610 -7.741 1.00 79.62 184 SER A O 1
ATOM 1504 N N . PRO A 1 185 ? -5.511 11.446 -8.485 1.00 79.31 185 PRO A N 1
ATOM 1505 C CA . PRO A 1 185 ? -6.683 11.917 -9.225 1.00 79.31 185 PRO A CA 1
ATOM 1506 C C . PRO A 1 185 ? -6.949 11.102 -10.504 1.00 79.31 185 PRO A C 1
ATOM 1508 O O . PRO A 1 185 ? -8.038 11.200 -11.062 1.00 79.31 185 PRO A O 1
ATOM 1511 N N . PHE A 1 186 ? -6.009 10.253 -10.942 1.00 80.00 186 PHE A N 1
ATOM 1512 C CA . PHE A 1 186 ? -6.194 9.331 -12.074 1.00 80.00 186 PHE A CA 1
ATOM 1513 C C . PHE A 1 186 ? -6.770 7.973 -11.681 1.00 80.00 186 PHE A C 1
ATOM 1515 O O . PHE A 1 186 ? -6.819 7.079 -12.523 1.00 80.00 186 PHE A O 1
ATOM 1522 N N . PHE A 1 187 ? -7.200 7.803 -10.427 1.00 87.56 187 PHE A N 1
ATOM 1523 C CA . PHE A 1 187 ? -7.681 6.527 -9.900 1.00 87.56 187 PHE A CA 1
ATOM 1524 C C . PHE A 1 187 ? -8.637 5.801 -10.857 1.00 87.56 187 PHE A C 1
ATOM 1526 O O . PHE A 1 187 ? -8.348 4.681 -11.271 1.00 87.56 187 PHE A O 1
ATOM 1533 N N . TYR A 1 188 ? -9.721 6.462 -11.278 1.00 89.75 188 TYR A N 1
ATOM 1534 C CA . TYR A 1 188 ? -10.720 5.858 -12.165 1.00 89.75 188 TYR A CA 1
ATOM 1535 C C . TYR A 1 188 ? -10.136 5.456 -13.524 1.00 89.75 188 TYR A C 1
ATOM 1537 O O . TYR A 1 188 ? -10.355 4.338 -13.976 1.00 89.75 188 TYR A O 1
ATOM 1545 N N . GLN A 1 189 ? -9.331 6.330 -14.138 1.00 83.81 189 GLN A N 1
ATOM 1546 C CA . GLN A 1 189 ? -8.723 6.068 -15.448 1.00 83.81 189 GLN A CA 1
ATOM 1547 C C . GLN A 1 189 ? -7.804 4.843 -15.407 1.00 83.81 189 GLN A C 1
ATOM 1549 O O . GLN A 1 189 ? -7.847 4.010 -16.311 1.00 83.81 189 GLN A O 1
ATOM 1554 N N . ILE A 1 190 ? -7.008 4.708 -14.343 1.00 84.81 190 ILE A N 1
ATOM 1555 C CA . ILE A 1 190 ? -6.121 3.557 -14.149 1.00 84.81 190 ILE A CA 1
ATOM 1556 C C . ILE A 1 190 ? -6.949 2.293 -13.921 1.00 84.81 190 ILE A C 1
ATOM 1558 O O . ILE A 1 190 ? -6.779 1.302 -14.626 1.00 84.81 190 ILE A O 1
ATOM 1562 N N . VAL A 1 191 ? -7.877 2.336 -12.966 1.00 89.31 191 VAL A N 1
ATOM 1563 C CA . VAL A 1 191 ? -8.696 1.187 -12.561 1.00 89.31 191 VAL A CA 1
ATOM 1564 C C . VAL A 1 191 ? -9.594 0.670 -13.691 1.00 89.31 191 VAL A C 1
ATOM 1566 O O . VAL A 1 191 ? -9.914 -0.518 -13.723 1.00 89.31 191 VAL A O 1
ATOM 1569 N N . ASP A 1 192 ? -9.987 1.514 -14.643 1.00 89.31 192 ASP A N 1
ATOM 1570 C CA . ASP A 1 192 ? -10.737 1.098 -15.834 1.00 89.31 192 ASP A CA 1
ATOM 1571 C C . ASP A 1 192 ? -9.928 0.240 -16.816 1.00 89.31 192 ASP A C 1
ATOM 1573 O O . ASP A 1 192 ? -10.518 -0.595 -17.500 1.00 89.31 192 ASP A O 1
ATOM 1577 N N . HIS A 1 193 ? -8.599 0.370 -16.834 1.00 86.00 193 HIS A N 1
ATOM 1578 C CA . HIS A 1 193 ? -7.714 -0.360 -17.755 1.00 86.00 193 HIS A CA 1
ATOM 1579 C C . HIS A 1 193 ? -6.951 -1.520 -17.092 1.00 86.00 193 HIS A C 1
ATOM 1581 O O . HIS A 1 193 ? -6.278 -2.307 -17.767 1.00 86.00 193 HIS A O 1
ATOM 1587 N N . VAL A 1 194 ? -7.047 -1.658 -15.767 1.00 88.75 194 VAL A N 1
ATOM 1588 C CA . VAL A 1 194 ? -6.449 -2.777 -15.032 1.00 88.75 194 VAL A CA 1
ATOM 1589 C C . VAL A 1 194 ? -7.248 -4.050 -15.310 1.00 88.75 194 VAL A C 1
ATOM 1591 O O . VAL A 1 194 ? -8.372 -4.219 -14.840 1.00 88.75 194 VAL A O 1
ATOM 1594 N N . ALA A 1 195 ? -6.640 -4.974 -16.051 1.00 87.69 195 ALA A N 1
ATOM 1595 C CA . ALA A 1 195 ? -7.224 -6.283 -16.344 1.00 87.69 195 ALA A CA 1
ATOM 1596 C C . ALA A 1 195 ? -6.916 -7.310 -15.248 1.00 87.69 195 ALA A C 1
ATOM 1598 O O . ALA A 1 195 ? -7.684 -8.248 -15.030 1.00 87.69 195 ALA A O 1
ATOM 1599 N N . LYS A 1 196 ? -5.772 -7.148 -14.574 1.00 90.19 196 LYS A N 1
ATOM 1600 C CA . LYS A 1 196 ? -5.299 -8.066 -13.542 1.00 90.19 196 LYS A CA 1
ATOM 1601 C C . LYS A 1 196 ? -4.505 -7.317 -12.482 1.00 90.19 196 LYS A C 1
ATOM 1603 O O . LYS A 1 196 ? -3.695 -6.447 -12.789 1.00 90.19 196 LYS A O 1
ATOM 1608 N N . VAL A 1 197 ? -4.711 -7.709 -11.234 1.00 90.81 197 VAL A N 1
ATOM 1609 C CA . VAL A 1 197 ? -3.895 -7.270 -10.102 1.00 90.81 197 VAL A CA 1
ATOM 1610 C C . VAL A 1 197 ? -3.026 -8.434 -9.649 1.00 90.81 197 VAL A C 1
ATOM 1612 O O . VAL A 1 197 ? -3.556 -9.484 -9.270 1.00 90.81 197 VAL A O 1
ATOM 1615 N N . ASP A 1 198 ? -1.711 -8.248 -9.708 1.00 88.94 198 ASP A N 1
ATOM 1616 C CA . ASP A 1 198 ? -0.718 -9.194 -9.214 1.00 88.94 198 ASP A CA 1
ATOM 1617 C C . ASP A 1 198 ? -0.434 -8.932 -7.732 1.00 88.94 198 ASP A C 1
ATOM 1619 O O . ASP A 1 198 ? -0.150 -7.812 -7.301 1.00 88.94 198 ASP A O 1
ATOM 1623 N N . PHE A 1 199 ? -0.531 -9.995 -6.938 1.00 83.75 199 PHE A N 1
ATOM 1624 C CA . PHE A 1 199 ? -0.321 -9.942 -5.500 1.00 83.75 199 PHE A CA 1
ATOM 1625 C C . PHE A 1 199 ? 1.075 -10.476 -5.174 1.00 83.75 199 PHE A C 1
ATOM 1627 O O . PHE A 1 199 ? 1.364 -11.651 -5.410 1.00 83.75 199 PHE A O 1
ATOM 1634 N N . HIS A 1 200 ? 1.945 -9.620 -4.642 1.00 80.44 200 HIS A N 1
ATOM 1635 C CA . HIS A 1 200 ? 3.232 -10.035 -4.092 1.00 80.44 200 HIS A CA 1
ATOM 1636 C C . HIS A 1 200 ? 3.081 -10.219 -2.579 1.00 80.44 200 HIS A C 1
ATOM 1638 O O . HIS A 1 200 ? 2.460 -9.411 -1.902 1.00 80.44 200 HIS A O 1
ATOM 1644 N N . SER A 1 201 ? 3.587 -11.334 -2.059 1.00 60.56 201 SER A N 1
ATOM 1645 C CA . SER A 1 201 ? 3.178 -11.940 -0.785 1.00 60.56 201 SER A CA 1
ATOM 1646 C C . SER A 1 201 ? 3.684 -11.249 0.495 1.00 60.56 201 SER A C 1
ATOM 1648 O O . SER A 1 201 ? 3.843 -11.930 1.503 1.00 60.56 201 SER A O 1
ATOM 1650 N N . SER A 1 202 ? 4.016 -9.956 0.485 1.00 63.81 202 SER A N 1
ATOM 1651 C CA . SER A 1 202 ? 4.663 -9.321 1.648 1.00 63.81 202 SER A CA 1
ATOM 1652 C C . SER A 1 202 ? 4.330 -7.842 1.810 1.00 63.81 202 SER A C 1
ATOM 1654 O O . SER A 1 202 ? 5.205 -6.981 1.690 1.00 63.81 202 SER A O 1
ATOM 1656 N N . THR A 1 203 ? 3.068 -7.528 2.054 1.00 63.22 203 THR A N 1
ATOM 1657 C CA . THR A 1 203 ? 2.629 -6.135 2.063 1.00 63.22 203 THR A CA 1
ATOM 1658 C C . THR A 1 203 ? 1.655 -5.867 3.197 1.00 63.22 203 THR A C 1
ATOM 1660 O O . THR A 1 203 ? 0.464 -5.612 3.019 1.00 63.22 203 THR A O 1
ATOM 1663 N N . ASP A 1 204 ? 2.210 -5.893 4.401 1.00 69.12 204 ASP A N 1
ATOM 1664 C CA . ASP A 1 204 ? 1.480 -5.651 5.643 1.00 69.12 204 ASP A CA 1
ATOM 1665 C C . ASP A 1 204 ? 0.781 -4.271 5.678 1.00 69.12 204 ASP A C 1
ATOM 1667 O O . ASP A 1 204 ? -0.221 -4.082 6.369 1.00 69.12 204 ASP A O 1
ATOM 1671 N N . ASP A 1 205 ? 1.241 -3.323 4.856 1.00 74.44 205 ASP A N 1
ATOM 1672 C CA . ASP A 1 205 ? 0.718 -1.957 4.742 1.00 74.44 205 ASP A CA 1
ATOM 1673 C C . ASP A 1 205 ? -0.646 -1.883 4.022 1.00 74.44 205 ASP A C 1
ATOM 1675 O O . ASP A 1 205 ? -1.340 -0.860 4.073 1.00 74.44 205 ASP A O 1
ATOM 1679 N N . HIS A 1 206 ? -1.056 -2.956 3.338 1.00 83.75 206 HIS A N 1
ATOM 1680 C CA . HIS A 1 206 ? -2.197 -2.929 2.419 1.00 83.75 206 HIS A CA 1
ATOM 1681 C C . HIS A 1 206 ? -3.543 -2.772 3.102 1.00 83.75 206 HIS A C 1
ATOM 1683 O O . HIS A 1 206 ? -4.399 -2.041 2.600 1.00 83.75 206 HIS A O 1
ATOM 1689 N N . CYS A 1 207 ? -3.729 -3.406 4.262 1.00 84.62 207 CYS A N 1
ATOM 1690 C CA . CYS A 1 207 ? -4.981 -3.301 5.006 1.00 84.62 207 CYS A CA 1
ATOM 1691 C C . CYS A 1 207 ? -5.280 -1.836 5.357 1.00 84.62 207 CYS A C 1
ATOM 1693 O O . CYS A 1 207 ? -6.415 -1.387 5.230 1.00 84.62 207 CYS A O 1
ATOM 1695 N N . PHE A 1 208 ? -4.263 -1.050 5.730 1.00 82.31 208 PHE A N 1
ATOM 1696 C CA . PHE A 1 208 ? -4.458 0.352 6.125 1.00 82.31 208 PHE A CA 1
ATOM 1697 C C . PHE A 1 208 ? -4.812 1.251 4.969 1.00 82.31 208 PHE A C 1
ATOM 1699 O O . PHE A 1 208 ? -5.613 2.168 5.150 1.00 82.31 208 PHE A O 1
ATOM 1706 N N . ALA A 1 209 ? -4.255 0.990 3.792 1.00 87.75 209 ALA A N 1
ATOM 1707 C CA . ALA A 1 209 ? -4.620 1.747 2.609 1.00 87.75 209 ALA A CA 1
ATOM 1708 C C . ALA A 1 209 ? -6.135 1.659 2.350 1.00 87.75 209 ALA A C 1
ATOM 1710 O O . ALA A 1 209 ? -6.752 2.681 2.052 1.00 87.75 209 ALA A O 1
ATOM 1711 N N . LEU A 1 210 ? -6.758 0.492 2.576 1.00 91.31 210 LEU A N 1
ATOM 1712 C CA . LEU A 1 210 ? -8.213 0.305 2.447 1.00 91.31 210 LEU A CA 1
ATOM 1713 C C . LEU A 1 210 ? -9.013 1.198 3.397 1.00 91.31 210 LEU A C 1
ATOM 1715 O O . LEU A 1 210 ? -10.047 1.739 3.015 1.00 91.31 210 LEU A O 1
ATOM 1719 N N . PHE A 1 211 ? -8.535 1.400 4.623 1.00 89.06 211 PHE A N 1
ATOM 1720 C CA . PHE A 1 211 ? -9.226 2.243 5.600 1.00 89.06 211 PHE A CA 1
ATOM 1721 C C . PHE A 1 211 ? -8.885 3.734 5.477 1.00 89.06 211 PHE A C 1
ATOM 1723 O O . PHE A 1 211 ? -9.599 4.555 6.045 1.00 89.06 211 PHE A O 1
ATOM 1730 N N . LYS A 1 212 ? -7.819 4.101 4.755 1.00 88.56 212 LYS A N 1
ATOM 1731 C CA . LYS A 1 212 ? -7.396 5.499 4.545 1.00 88.56 212 LYS A CA 1
ATOM 1732 C C . LYS A 1 212 ? -7.862 6.095 3.218 1.00 88.56 212 LYS A C 1
ATOM 1734 O O . LYS A 1 212 ? -7.936 7.316 3.099 1.00 88.56 212 LYS A O 1
ATOM 1739 N N . MET A 1 213 ? -8.132 5.260 2.215 1.00 90.88 213 MET A N 1
ATOM 1740 C CA . MET A 1 213 ? -8.556 5.733 0.898 1.00 90.88 213 MET A CA 1
ATOM 1741 C C . MET A 1 213 ? -9.924 6.412 0.942 1.00 90.88 213 MET A C 1
ATOM 1743 O O . MET A 1 213 ? -10.718 6.199 1.860 1.00 90.88 213 MET A O 1
ATOM 1747 N N . LYS A 1 214 ? -10.218 7.210 -0.086 1.00 92.94 214 LYS A N 1
ATOM 1748 C CA . LYS A 1 214 ? -11.531 7.838 -0.208 1.00 92.94 214 LYS A CA 1
ATOM 1749 C C . LYS A 1 214 ? -12.638 6.772 -0.313 1.00 92.94 214 LYS A C 1
ATOM 1751 O O . LYS A 1 214 ? -12.446 5.801 -1.054 1.00 92.94 214 LYS A O 1
ATOM 1756 N N . PRO A 1 215 ? -13.784 6.952 0.367 1.00 95.00 215 PRO A N 1
ATOM 1757 C CA . PRO A 1 215 ? -14.892 5.994 0.353 1.00 95.00 215 PRO A CA 1
ATOM 1758 C C . PRO A 1 215 ? -15.335 5.584 -1.058 1.00 95.00 215 PRO A C 1
ATOM 1760 O O . PRO A 1 215 ? -15.547 4.402 -1.336 1.00 95.00 215 PRO A O 1
ATOM 1763 N N . GLU A 1 216 ? -15.417 6.538 -1.985 1.00 95.69 216 GLU A N 1
ATOM 1764 C CA . GLU A 1 216 ? -15.799 6.290 -3.375 1.00 95.69 216 GLU A CA 1
ATOM 1765 C C . GLU A 1 216 ? -14.813 5.372 -4.114 1.00 95.69 216 GLU A C 1
ATOM 1767 O O . GLU A 1 216 ? -15.234 4.533 -4.908 1.00 95.69 216 GLU A O 1
ATOM 1772 N N . TYR A 1 217 ? -13.516 5.459 -3.812 1.00 95.31 217 TYR A N 1
ATOM 1773 C CA . TYR A 1 217 ? -12.497 4.614 -4.435 1.00 95.31 217 TYR A CA 1
ATOM 1774 C C . TYR A 1 217 ? -12.552 3.191 -3.887 1.00 95.31 217 TYR A C 1
ATOM 1776 O O . TYR A 1 217 ? -12.460 2.231 -4.653 1.00 95.31 217 TYR A O 1
ATOM 1784 N N . LEU A 1 218 ? -12.780 3.046 -2.577 1.00 96.12 218 LEU A N 1
ATOM 1785 C CA .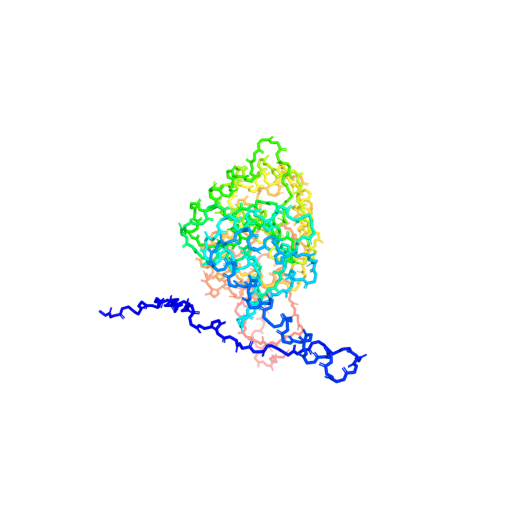 LEU A 1 218 ? -12.957 1.738 -1.954 1.00 96.12 218 LEU A CA 1
ATOM 1786 C C . LEU A 1 218 ? -14.139 0.983 -2.568 1.00 96.12 218 LEU A C 1
ATOM 1788 O O . LEU A 1 218 ? -14.009 -0.203 -2.866 1.00 96.12 218 LEU A O 1
ATOM 1792 N N . ARG A 1 219 ? -15.266 1.663 -2.825 1.00 97.06 219 ARG A N 1
ATOM 1793 C CA . ARG A 1 219 ? -16.430 1.044 -3.486 1.00 97.06 219 ARG A CA 1
ATOM 1794 C C . ARG A 1 219 ? -16.066 0.470 -4.856 1.00 97.06 219 ARG A C 1
ATOM 1796 O O . ARG A 1 219 ? -16.412 -0.676 -5.133 1.00 97.06 219 ARG A O 1
ATOM 1803 N N . VAL A 1 220 ? -15.310 1.211 -5.668 1.00 96.56 220 VAL A N 1
ATOM 1804 C CA . VAL A 1 220 ? -14.845 0.730 -6.981 1.00 96.56 220 VAL A CA 1
ATOM 1805 C C . VAL A 1 220 ? -13.898 -0.463 -6.843 1.00 96.56 220 VAL A C 1
ATOM 1807 O O . VAL A 1 220 ? -14.022 -1.431 -7.595 1.00 96.56 220 VAL A O 1
ATOM 1810 N N . LEU A 1 221 ? -12.966 -0.429 -5.883 1.00 95.38 221 LEU A N 1
ATOM 1811 C CA . LEU A 1 221 ? -12.065 -1.560 -5.644 1.00 95.38 221 LEU A CA 1
ATOM 1812 C C . LEU A 1 221 ? -12.826 -2.809 -5.195 1.00 95.38 221 LEU A C 1
ATOM 1814 O O . LEU A 1 221 ? -12.509 -3.899 -5.655 1.00 95.38 221 LEU A O 1
ATOM 1818 N N . ILE A 1 222 ? -13.844 -2.672 -4.345 1.00 96.31 222 ILE A N 1
ATOM 1819 C CA . ILE A 1 222 ? -14.703 -3.793 -3.938 1.00 96.31 222 ILE A CA 1
ATOM 1820 C C . ILE A 1 222 ? -15.505 -4.326 -5.129 1.00 96.31 222 ILE A C 1
ATOM 1822 O O . ILE A 1 222 ? -15.687 -5.536 -5.260 1.00 96.31 222 ILE A O 1
ATOM 1826 N N . GLU A 1 223 ? -15.999 -3.451 -6.002 1.00 96.62 223 GLU A N 1
ATOM 1827 C CA . GLU A 1 223 ? -16.776 -3.867 -7.168 1.00 96.62 223 GLU A CA 1
ATOM 1828 C C . GLU A 1 223 ? -15.921 -4.660 -8.166 1.00 96.62 223 GLU A C 1
ATOM 1830 O O . GLU A 1 223 ? -16.324 -5.745 -8.593 1.00 96.62 223 GLU A O 1
ATOM 1835 N N . LYS A 1 224 ? -14.729 -4.151 -8.498 1.00 95.44 224 LYS A N 1
ATOM 1836 C CA . LYS A 1 224 ? -13.870 -4.723 -9.547 1.00 95.44 224 LYS A CA 1
ATOM 1837 C C . LYS A 1 224 ? -12.854 -5.750 -9.055 1.00 95.44 224 LYS A C 1
ATOM 1839 O O . LYS A 1 224 ? -12.525 -6.682 -9.783 1.00 95.44 224 LYS A O 1
ATOM 1844 N N . PHE A 1 225 ? -12.331 -5.568 -7.848 1.00 95.06 225 PHE A N 1
ATOM 1845 C CA . PHE A 1 225 ? -11.151 -6.268 -7.334 1.00 95.06 225 PHE A CA 1
ATOM 1846 C C . PHE A 1 225 ? -11.365 -6.796 -5.909 1.00 95.06 225 PHE A C 1
ATOM 1848 O O . PHE A 1 225 ? -10.440 -6.813 -5.095 1.00 95.06 225 PHE A O 1
ATOM 1855 N N . ASP A 1 226 ? -12.569 -7.272 -5.591 1.00 95.44 226 ASP A N 1
ATOM 1856 C CA . ASP A 1 226 ? -12.872 -7.889 -4.293 1.00 95.44 226 ASP A CA 1
ATOM 1857 C C . ASP A 1 226 ? -11.900 -9.009 -3.915 1.00 95.44 226 ASP A C 1
ATOM 1859 O O . ASP A 1 226 ? -11.523 -9.138 -2.752 1.00 95.44 226 ASP A O 1
ATOM 1863 N N . TYR A 1 227 ? -11.455 -9.792 -4.899 1.00 95.00 227 TYR A N 1
ATOM 1864 C CA . TYR A 1 227 ? -10.487 -10.858 -4.695 1.00 95.00 227 TYR A CA 1
ATOM 1865 C C . TYR A 1 227 ? -9.154 -10.322 -4.155 1.00 95.00 227 TYR A C 1
ATOM 1867 O O . TYR A 1 227 ? -8.518 -11.005 -3.358 1.00 95.00 227 TYR A O 1
ATOM 1875 N N . VAL A 1 228 ? -8.744 -9.107 -4.538 1.00 93.00 228 VAL A N 1
ATOM 1876 C CA . VAL A 1 228 ? -7.528 -8.457 -4.026 1.00 93.00 228 VAL A CA 1
ATOM 1877 C C . VAL A 1 228 ? -7.729 -8.083 -2.570 1.00 93.00 228 VAL A C 1
ATOM 1879 O O . VAL A 1 228 ? -6.902 -8.431 -1.736 1.00 93.00 228 VAL A O 1
ATOM 1882 N N . ILE A 1 229 ? -8.854 -7.447 -2.242 1.00 94.19 229 ILE A N 1
ATOM 1883 C CA . ILE A 1 229 ? -9.174 -7.062 -0.861 1.00 94.19 229 ILE A CA 1
ATOM 1884 C C . ILE A 1 229 ? -9.271 -8.301 0.037 1.00 94.19 229 ILE A C 1
ATOM 1886 O O . ILE A 1 229 ? -8.741 -8.318 1.146 1.00 94.19 229 ILE A O 1
ATOM 1890 N N . LYS A 1 230 ? -9.864 -9.382 -0.471 1.00 94.81 230 LYS A N 1
ATOM 1891 C CA . LYS A 1 230 ? -9.884 -10.678 0.205 1.00 94.81 230 LYS A CA 1
ATOM 1892 C C . LYS A 1 230 ? -8.475 -11.212 0.464 1.00 94.81 230 LYS A C 1
ATOM 1894 O O . LYS A 1 230 ? -8.209 -11.679 1.564 1.00 94.81 230 LYS A O 1
ATOM 1899 N N . GLN A 1 231 ? -7.567 -11.131 -0.510 1.00 92.69 231 GLN A N 1
ATOM 1900 C CA . GLN A 1 231 ? -6.168 -11.520 -0.298 1.00 92.69 231 GLN A CA 1
ATOM 1901 C C . GLN A 1 231 ? -5.463 -10.618 0.721 1.00 92.69 231 GLN A C 1
ATOM 1903 O O . GLN A 1 231 ? -4.685 -11.128 1.519 1.00 92.69 231 GLN A O 1
ATOM 1908 N N . ILE A 1 232 ? -5.764 -9.319 0.750 1.00 91.31 232 ILE A N 1
ATOM 1909 C CA . ILE A 1 232 ? -5.231 -8.389 1.755 1.00 91.31 232 ILE A CA 1
ATOM 1910 C C . ILE A 1 232 ? -5.649 -8.832 3.167 1.00 91.31 232 ILE A C 1
ATOM 1912 O O . ILE A 1 232 ? -4.794 -8.980 4.035 1.00 91.31 232 ILE A O 1
ATOM 1916 N N . PHE A 1 233 ? -6.932 -9.140 3.380 1.00 91.50 233 PHE A N 1
ATOM 1917 C CA . PHE A 1 233 ? -7.421 -9.630 4.676 1.00 91.50 233 PHE A CA 1
ATOM 1918 C C . PHE A 1 233 ? -6.946 -11.040 5.040 1.00 91.50 233 PHE A C 1
ATOM 1920 O O . PHE A 1 233 ? -6.939 -11.380 6.217 1.00 91.50 233 PHE A O 1
ATOM 1927 N N . LEU A 1 234 ? -6.568 -11.875 4.070 1.00 89.69 234 LEU A N 1
ATOM 1928 C CA . LEU A 1 234 ? -6.069 -13.230 4.336 1.00 89.69 234 LEU A CA 1
ATOM 1929 C C . LEU A 1 234 ? -4.561 -13.282 4.608 1.00 89.69 234 LEU A C 1
ATOM 1931 O O . LEU A 1 234 ? -4.110 -14.212 5.270 1.00 89.69 234 LEU A O 1
ATOM 1935 N N . ASN A 1 235 ? -3.789 -12.320 4.097 1.00 87.44 235 ASN A N 1
ATOM 1936 C CA . ASN A 1 235 ? -2.323 -12.329 4.155 1.00 87.44 235 ASN A CA 1
ATOM 1937 C C . ASN A 1 235 ? -1.740 -11.248 5.085 1.00 87.44 235 ASN A C 1
ATOM 1939 O O . ASN A 1 235 ? -0.583 -10.872 4.916 1.00 87.44 235 ASN A O 1
ATOM 1943 N N . TYR A 1 236 ? -2.510 -10.718 6.039 1.00 85.25 236 TYR A N 1
ATOM 1944 C CA . TYR A 1 236 ? -1.984 -9.732 6.988 1.00 85.25 236 TYR A CA 1
ATOM 1945 C C . TYR A 1 236 ? -1.032 -10.386 8.007 1.00 85.25 236 TYR A C 1
ATOM 1947 O O . TYR A 1 236 ? -1.238 -11.520 8.443 1.00 85.25 236 TYR A O 1
ATOM 1955 N N . SER A 1 237 ? 0.005 -9.654 8.414 1.00 82.19 237 SER A N 1
ATOM 1956 C CA . SER A 1 237 ? 0.912 -10.057 9.492 1.00 82.19 237 SER A CA 1
ATOM 1957 C C . SER A 1 237 ? 0.357 -9.689 10.872 1.00 82.19 237 SER A C 1
ATOM 1959 O O . SER A 1 237 ? -0.092 -8.564 11.100 1.00 82.19 237 SER A O 1
ATOM 1961 N N . GLU A 1 238 ? 0.449 -10.616 11.831 1.00 74.44 238 GLU A N 1
ATOM 1962 C CA . GLU A 1 238 ? 0.059 -10.396 13.236 1.00 74.44 238 GLU A CA 1
ATOM 1963 C C . GLU A 1 238 ? 0.933 -9.346 13.951 1.00 74.44 238 GLU A C 1
ATOM 1965 O O . GLU A 1 238 ? 0.518 -8.758 14.951 1.00 74.44 238 GLU A O 1
ATOM 1970 N N . TYR A 1 239 ? 2.145 -9.089 13.449 1.00 70.75 239 TYR A N 1
ATOM 1971 C CA . TYR A 1 239 ? 3.157 -8.268 14.127 1.00 70.75 239 TYR A CA 1
ATOM 1972 C C . TYR A 1 239 ? 3.178 -6.801 13.692 1.00 70.75 239 TYR A C 1
ATOM 1974 O O . TYR A 1 239 ? 4.155 -6.092 13.946 1.00 70.75 239 TYR A O 1
ATOM 1982 N N . TYR A 1 240 ? 2.135 -6.329 13.019 1.00 69.19 240 TYR A N 1
ATOM 1983 C CA . TYR A 1 240 ? 2.224 -5.048 12.342 1.00 69.19 240 TYR A CA 1
ATOM 1984 C C . TYR A 1 240 ? 1.960 -3.831 13.244 1.00 69.19 240 TYR A C 1
ATOM 1986 O O . TYR A 1 240 ? 1.054 -3.810 14.083 1.00 69.19 240 TYR A O 1
ATOM 1994 N N . TYR A 1 241 ? 2.757 -2.779 13.031 1.00 65.38 241 TYR A N 1
ATOM 1995 C CA . TYR A 1 241 ? 2.656 -1.504 13.732 1.00 65.38 241 TYR A CA 1
ATOM 1996 C C . TYR A 1 241 ? 1.948 -0.476 12.858 1.00 65.38 241 TYR A C 1
ATOM 1998 O O . TYR A 1 241 ? 2.472 -0.024 11.847 1.00 65.38 241 TYR A O 1
ATOM 2006 N N . PHE A 1 242 ? 0.755 -0.063 13.258 1.00 66.06 242 PHE A N 1
ATOM 2007 C CA . PHE A 1 242 ? -0.007 0.896 12.476 1.00 66.06 242 PHE A CA 1
ATOM 2008 C C . PHE A 1 242 ? 0.659 2.274 12.526 1.00 66.06 242 PHE A C 1
ATOM 2010 O O . PHE A 1 242 ? 0.832 2.861 13.596 1.00 66.06 242 PHE A O 1
ATOM 2017 N N . GLY A 1 243 ? 0.974 2.820 11.355 1.00 59.34 243 GLY A N 1
ATOM 2018 C CA . GLY A 1 243 ? 1.368 4.215 11.192 1.00 59.34 243 GLY A CA 1
ATOM 2019 C C . GLY A 1 243 ? 0.176 5.124 10.865 1.00 59.34 243 GLY A C 1
ATOM 2020 O O . GLY A 1 243 ? -0.688 4.768 10.065 1.00 59.34 243 GLY A O 1
ATOM 2021 N N . ASP A 1 244 ? 0.171 6.324 11.448 1.00 64.12 244 ASP A N 1
ATOM 2022 C CA . ASP A 1 244 ? -0.708 7.477 11.170 1.00 64.12 244 ASP A CA 1
ATOM 2023 C C . ASP A 1 244 ? -2.225 7.196 11.061 1.00 64.12 244 ASP A C 1
ATOM 2025 O O . ASP A 1 244 ? -2.800 7.013 9.985 1.00 64.12 244 ASP A O 1
ATOM 2029 N N . PHE A 1 245 ? -2.890 7.219 12.215 1.00 66.75 245 PHE A N 1
ATOM 2030 C CA . PHE A 1 245 ? -4.317 6.926 12.399 1.00 66.75 245 PHE A CA 1
ATOM 2031 C C . PHE A 1 245 ? -5.255 8.071 12.066 1.00 66.75 245 PHE A C 1
ATOM 2033 O O . PHE A 1 245 ? -6.473 7.886 12.004 1.00 66.75 245 PHE A O 1
ATOM 2040 N N . LYS A 1 246 ? -4.710 9.267 11.847 1.00 66.12 246 LYS A N 1
ATOM 2041 C CA . LYS A 1 246 ? -5.522 10.455 11.581 1.00 66.12 246 LYS A CA 1
ATOM 2042 C C . LYS A 1 246 ? -6.372 10.307 10.326 1.00 66.12 246 LYS A C 1
ATOM 2044 O O . LYS A 1 246 ? -7.371 11.008 10.206 1.00 66.12 246 LYS A O 1
ATOM 2049 N N . LEU A 1 247 ? -6.030 9.366 9.450 1.00 72.31 247 LEU A N 1
ATOM 2050 C CA . LEU A 1 247 ? -6.631 9.181 8.135 1.00 72.31 247 LEU A CA 1
ATOM 2051 C C . LEU A 1 247 ? -7.652 8.032 8.048 1.00 72.31 247 LEU A C 1
ATOM 2053 O O . LEU A 1 247 ? -8.249 7.857 6.998 1.00 72.31 247 LEU A O 1
ATOM 2057 N N . ILE A 1 248 ? -7.891 7.263 9.118 1.00 82.00 248 ILE A N 1
ATOM 2058 C CA . ILE A 1 248 ? -8.815 6.112 9.073 1.00 82.00 248 ILE A CA 1
ATOM 2059 C C . ILE A 1 248 ? -10.279 6.566 8.930 1.00 82.00 248 ILE A C 1
ATOM 2061 O O . ILE A 1 248 ? -10.805 7.269 9.789 1.00 82.00 248 ILE A O 1
ATOM 2065 N N . SER A 1 249 ? -10.975 6.158 7.880 1.00 85.88 249 SER A N 1
ATOM 2066 C CA . SER A 1 249 ? -12.381 6.500 7.650 1.00 85.88 249 SER A CA 1
ATOM 2067 C C . SER A 1 249 ? -13.320 5.469 8.289 1.00 85.88 249 SER A C 1
ATOM 2069 O O . SER A 1 249 ? -13.259 4.293 7.938 1.00 85.88 249 SER A O 1
ATOM 2071 N N . ILE A 1 250 ? -14.221 5.900 9.189 1.00 84.94 250 ILE A N 1
ATOM 2072 C CA . ILE A 1 250 ? -15.314 5.045 9.712 1.00 84.94 250 ILE A CA 1
ATOM 2073 C C . ILE A 1 250 ? -16.228 4.607 8.564 1.00 84.94 250 ILE A C 1
ATOM 2075 O O . ILE A 1 250 ? -16.667 3.463 8.512 1.00 84.94 250 ILE A O 1
ATOM 2079 N N . GLU A 1 251 ? -16.449 5.486 7.587 1.00 90.81 251 GLU A N 1
ATOM 2080 C CA . GLU A 1 251 ? -17.260 5.172 6.414 1.00 90.81 251 GLU A CA 1
ATOM 2081 C C . GLU A 1 251 ? -16.707 3.965 5.642 1.00 90.81 251 GLU A C 1
ATOM 2083 O O . GLU A 1 251 ? -17.481 3.147 5.155 1.00 90.81 251 GLU A O 1
ATOM 2088 N N . ASN A 1 252 ? -15.383 3.786 5.598 1.00 93.69 252 ASN A N 1
ATOM 2089 C CA . ASN A 1 252 ? -14.780 2.633 4.929 1.00 93.69 252 ASN A CA 1
ATOM 2090 C C . ASN A 1 252 ? -15.083 1.316 5.658 1.00 93.69 252 ASN A C 1
ATOM 2092 O O . ASN A 1 252 ? -15.234 0.289 4.998 1.00 93.69 252 ASN A O 1
ATOM 2096 N N . PHE A 1 253 ? -15.228 1.336 6.989 1.00 90.62 253 PHE A N 1
ATOM 2097 C CA . PHE A 1 253 ? -15.703 0.168 7.736 1.00 90.62 253 PHE A CA 1
ATOM 2098 C C . PHE A 1 253 ? -17.145 -0.167 7.371 1.00 90.62 253 PHE A C 1
ATOM 2100 O O . PHE A 1 253 ? -17.422 -1.316 7.043 1.00 90.62 253 PHE A O 1
ATOM 2107 N N . ASN A 1 254 ? -18.029 0.833 7.338 1.00 91.56 254 ASN A N 1
ATOM 2108 C CA . ASN A 1 254 ? -19.430 0.634 6.960 1.00 91.56 254 ASN A CA 1
ATOM 2109 C C . ASN A 1 254 ? -19.550 0.101 5.522 1.00 91.56 254 ASN A C 1
ATOM 2111 O O . ASN A 1 254 ? -20.307 -0.827 5.261 1.00 91.56 254 ASN A O 1
ATOM 2115 N N . ILE A 1 255 ? -18.740 0.620 4.593 1.00 96.19 255 ILE A N 1
ATOM 2116 C CA . ILE A 1 255 ? -18.673 0.123 3.211 1.00 96.19 255 ILE A CA 1
ATOM 2117 C C . ILE A 1 255 ? -18.282 -1.355 3.168 1.00 96.19 255 ILE A C 1
ATOM 2119 O O . ILE A 1 255 ? -18.902 -2.134 2.444 1.00 96.19 255 ILE A O 1
ATOM 2123 N N . LEU A 1 256 ? -17.248 -1.748 3.915 1.00 94.81 256 LEU A N 1
ATOM 2124 C CA . LEU A 1 256 ? -16.800 -3.138 3.971 1.00 94.81 256 LEU A CA 1
ATOM 2125 C C . LEU A 1 256 ? -17.830 -4.037 4.662 1.00 94.81 256 LEU A C 1
ATOM 2127 O O . LEU A 1 256 ? -18.046 -5.159 4.200 1.00 94.81 256 LEU A O 1
ATOM 2131 N N . GLU A 1 257 ? -18.504 -3.541 5.698 1.00 92.56 257 GLU A N 1
ATOM 2132 C CA . GLU A 1 257 ? -19.592 -4.241 6.378 1.00 92.56 257 GLU A CA 1
ATOM 2133 C C . GLU A 1 257 ? -20.777 -4.514 5.446 1.00 92.56 257 GLU A C 1
ATOM 2135 O O . GLU A 1 257 ? -21.321 -5.617 5.443 1.00 92.56 257 GLU A O 1
ATOM 2140 N N . GLU A 1 258 ? -21.178 -3.531 4.648 1.00 95.69 258 GLU A N 1
ATOM 2141 C CA . GLU A 1 258 ? -22.275 -3.661 3.684 1.00 95.69 258 GLU A CA 1
ATOM 2142 C C . GLU A 1 258 ? -21.886 -4.507 2.459 1.00 95.69 258 GLU A C 1
ATOM 2144 O O . GLU A 1 258 ? -22.743 -4.896 1.661 1.00 95.69 258 GLU A O 1
ATOM 2149 N N . SER A 1 259 ? -20.595 -4.803 2.291 1.00 96.56 259 SER A N 1
ATOM 2150 C CA . SER A 1 259 ? -20.074 -5.533 1.140 1.00 96.56 259 SER A CA 1
ATOM 2151 C C . SER A 1 259 ? -20.092 -7.056 1.315 1.00 96.56 259 SER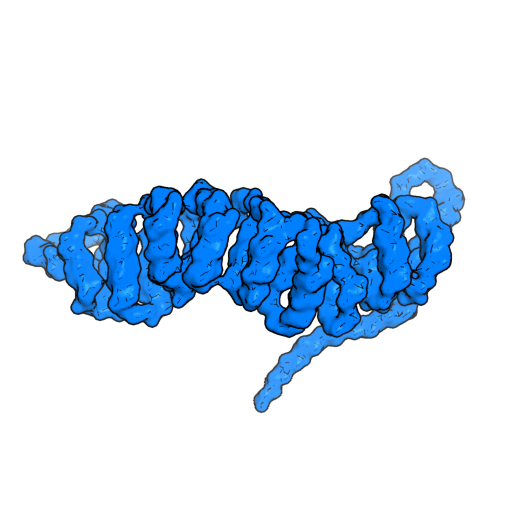 A C 1
ATOM 2153 O O . SER A 1 259 ? -20.207 -7.612 2.407 1.00 96.56 259 SER A O 1
ATOM 2155 N N . LYS A 1 260 ? -19.843 -7.763 0.206 1.00 96.56 260 LYS A N 1
ATOM 2156 C CA . LYS A 1 260 ? -19.585 -9.215 0.189 1.00 96.56 260 LYS A CA 1
ATOM 2157 C C . LYS A 1 260 ? -18.334 -9.648 0.971 1.00 96.56 260 LYS A C 1
ATOM 2159 O O . LYS A 1 260 ? -18.160 -10.842 1.173 1.00 96.56 260 LYS A O 1
ATOM 2164 N N . LEU A 1 261 ? -17.491 -8.703 1.396 1.00 96.56 261 LEU A N 1
ATOM 2165 C CA . LEU A 1 261 ? -16.246 -8.942 2.135 1.00 96.56 261 LEU A CA 1
ATOM 2166 C C . LEU A 1 261 ? -16.422 -8.820 3.656 1.00 96.56 261 LEU A C 1
ATOM 2168 O O . LEU A 1 261 ? -15.432 -8.824 4.389 1.00 96.56 261 LEU A O 1
ATOM 2172 N N . LYS A 1 262 ? -17.667 -8.702 4.147 1.00 94.69 262 LYS A N 1
ATOM 2173 C CA . LYS A 1 262 ? -17.969 -8.568 5.578 1.00 94.69 262 LYS A CA 1
ATOM 2174 C C . LYS A 1 262 ? -17.300 -9.660 6.412 1.00 94.69 262 LYS A C 1
ATOM 2176 O O . LYS A 1 262 ? -16.695 -9.356 7.431 1.00 94.69 262 LYS A O 1
ATOM 2181 N N . LEU A 1 263 ? -17.398 -10.925 6.001 1.00 94.19 263 LEU A N 1
ATOM 2182 C CA . LEU A 1 263 ? -16.859 -12.043 6.785 1.00 94.19 263 LEU A CA 1
ATOM 2183 C C . LEU A 1 263 ? -15.329 -12.007 6.857 1.00 94.19 263 LEU A C 1
ATOM 2185 O O . LEU A 1 263 ? -14.765 -12.231 7.925 1.00 94.19 263 LEU A O 1
ATOM 2189 N N . GLU A 1 264 ? -14.667 -11.688 5.747 1.00 94.81 264 GLU A N 1
ATOM 2190 C CA . GLU A 1 264 ? -13.218 -11.510 5.687 1.00 94.81 264 GLU A CA 1
ATOM 2191 C C . GLU A 1 264 ? -12.761 -10.336 6.558 1.00 94.81 264 GLU A C 1
ATOM 2193 O O . GLU A 1 264 ? -11.804 -10.484 7.313 1.00 94.81 264 GLU A O 1
ATOM 2198 N N . MET A 1 265 ? -13.478 -9.208 6.522 1.00 93.12 265 MET A N 1
ATOM 2199 C CA . MET A 1 265 ? -13.210 -8.064 7.396 1.00 93.12 265 MET A CA 1
ATOM 2200 C C . MET A 1 265 ? -13.370 -8.444 8.875 1.00 93.12 265 MET A C 1
ATOM 2202 O O . MET A 1 265 ? -12.512 -8.102 9.682 1.00 93.12 265 MET A O 1
ATOM 2206 N N . ILE A 1 266 ? -14.433 -9.164 9.248 1.00 90.12 266 ILE A N 1
ATOM 2207 C CA . ILE A 1 266 ? -14.647 -9.607 10.637 1.00 90.12 266 ILE A CA 1
ATOM 2208 C C . ILE A 1 266 ? -13.516 -10.531 11.083 1.00 90.12 266 ILE A C 1
ATOM 2210 O O . ILE A 1 266 ? -12.968 -10.338 12.163 1.00 90.12 266 ILE A O 1
ATOM 2214 N N . SER A 1 267 ? -13.148 -11.506 10.247 1.00 90.94 267 SER A N 1
ATOM 2215 C CA . SER A 1 267 ? -12.044 -12.422 10.544 1.00 90.94 267 SER A CA 1
ATOM 2216 C C . SER A 1 267 ? -10.711 -11.687 10.676 1.00 90.94 267 SER A C 1
ATOM 2218 O O . SER A 1 267 ? -9.888 -12.068 11.506 1.00 90.94 267 SER A O 1
ATOM 2220 N N . PHE A 1 268 ? -10.488 -10.656 9.860 1.00 89.75 268 PHE A N 1
ATOM 2221 C CA . PHE A 1 268 ? -9.329 -9.783 9.984 1.00 89.75 268 PHE A CA 1
ATOM 2222 C C . PHE A 1 268 ? -9.348 -9.076 11.342 1.00 89.75 268 PHE A C 1
ATOM 2224 O O . PHE A 1 268 ? -8.407 -9.230 12.112 1.00 89.75 268 PHE A O 1
ATOM 2231 N N . LEU A 1 269 ? -10.444 -8.389 11.685 1.00 87.44 269 LEU A N 1
ATOM 2232 C CA . LEU A 1 269 ? -10.579 -7.644 12.941 1.00 87.44 269 LEU A CA 1
ATOM 2233 C C . LEU A 1 269 ? -10.500 -8.534 14.192 1.00 87.44 269 LEU A C 1
ATOM 2235 O O . LEU A 1 269 ? -9.956 -8.103 15.205 1.00 87.44 269 LEU A O 1
ATOM 2239 N N . SER A 1 270 ? -10.997 -9.773 14.143 1.00 85.31 270 SER A N 1
ATOM 2240 C CA . SER A 1 270 ? -10.973 -10.682 15.298 1.00 85.31 270 SER A CA 1
ATOM 2241 C C . SER A 1 270 ? -9.571 -11.175 15.645 1.00 85.31 270 SER A C 1
ATOM 2243 O O . SER A 1 270 ? -9.269 -11.422 16.810 1.00 85.31 270 SER A O 1
ATOM 2245 N N . ASN A 1 271 ? -8.721 -11.334 14.633 1.00 83.81 271 ASN A N 1
ATOM 2246 C CA . ASN A 1 271 ? -7.355 -11.822 14.792 1.00 83.81 271 ASN A CA 1
ATOM 2247 C C . ASN A 1 271 ? -6.331 -10.678 14.862 1.00 83.81 271 ASN A C 1
ATOM 2249 O O . ASN A 1 271 ? -5.123 -10.904 14.957 1.00 83.81 271 ASN A O 1
ATOM 2253 N N . PHE A 1 272 ? -6.811 -9.445 14.761 1.00 79.75 272 PHE A N 1
ATOM 2254 C CA . PHE A 1 272 ? -5.998 -8.256 14.737 1.00 79.75 272 PHE A CA 1
ATOM 2255 C C . PHE A 1 272 ? -5.456 -7.938 16.151 1.00 79.75 272 PHE A C 1
ATOM 2257 O O . PHE A 1 272 ? -6.182 -8.042 17.143 1.00 79.75 272 PHE A O 1
ATOM 2264 N N . ASN A 1 273 ? -4.171 -7.565 16.287 1.00 74.88 273 ASN A N 1
ATOM 2265 C CA . ASN A 1 273 ? -3.598 -7.197 17.592 1.00 74.88 273 ASN A CA 1
ATOM 2266 C C . ASN A 1 273 ? -4.127 -5.829 18.047 1.00 74.88 273 ASN A C 1
ATOM 2268 O O . ASN A 1 273 ? -3.552 -4.772 17.781 1.00 74.88 273 ASN A O 1
ATOM 2272 N N . ASN A 1 274 ? -5.234 -5.880 18.774 1.00 74.12 274 ASN A N 1
ATOM 2273 C CA . ASN A 1 274 ? -6.069 -4.733 19.105 1.00 74.12 274 ASN A CA 1
ATOM 2274 C C . ASN A 1 274 ? -5.388 -3.664 19.974 1.00 74.12 274 ASN A C 1
ATOM 2276 O O . ASN A 1 274 ? -5.823 -2.511 19.963 1.00 74.12 274 ASN A O 1
ATOM 2280 N N . SER A 1 275 ? -4.318 -4.004 20.706 1.00 82.88 275 SER A N 1
ATOM 2281 C CA . SER A 1 275 ? -3.784 -3.097 21.729 1.00 82.88 275 SER A CA 1
ATOM 2282 C C . SER A 1 275 ? -3.101 -1.856 21.148 1.00 82.88 275 SER A C 1
ATOM 2284 O O . SER A 1 275 ? -3.387 -0.715 21.529 1.00 82.88 275 SER A O 1
ATOM 2286 N N . SER A 1 276 ? -2.230 -2.048 20.155 1.00 82.50 276 SER A N 1
ATOM 2287 C CA . SER A 1 276 ? -1.568 -0.927 19.477 1.00 82.50 276 SER A CA 1
ATOM 2288 C C . SER A 1 276 ? -2.572 -0.083 18.686 1.00 82.50 276 SER A C 1
ATOM 2290 O O . SER A 1 276 ? -2.479 1.143 18.669 1.00 82.50 276 SER A O 1
ATOM 2292 N N . PHE A 1 277 ? -3.574 -0.722 18.084 1.00 84.25 277 PHE A N 1
ATOM 2293 C CA . PHE A 1 277 ? -4.598 -0.048 17.296 1.00 84.25 277 PHE A CA 1
ATOM 2294 C C . PHE A 1 277 ? -5.448 0.912 18.121 1.00 84.25 277 PHE A C 1
ATOM 2296 O O . PHE A 1 277 ? -5.571 2.083 17.759 1.00 84.25 277 PHE A O 1
ATOM 2303 N N . ILE A 1 278 ? -5.963 0.460 19.263 1.00 87.12 278 ILE A N 1
ATOM 2304 C CA . ILE A 1 278 ? -6.795 1.299 20.129 1.00 87.12 278 ILE A CA 1
ATOM 2305 C C . ILE A 1 278 ? -5.990 2.431 20.755 1.00 87.12 278 ILE A C 1
ATOM 2307 O O . ILE A 1 278 ? -6.431 3.581 20.707 1.00 87.12 278 ILE A O 1
ATOM 2311 N N . THR A 1 279 ? -4.782 2.127 21.244 1.00 88.69 279 THR A N 1
ATOM 2312 C CA . THR A 1 279 ? -3.810 3.123 21.730 1.00 88.69 279 THR A CA 1
ATOM 2313 C C . THR A 1 279 ? -3.678 4.272 20.724 1.00 88.69 279 THR A C 1
ATOM 2315 O O . THR A 1 279 ? -3.893 5.441 21.049 1.00 88.69 279 THR A O 1
ATOM 2318 N N . ASN A 1 280 ? -3.415 3.939 19.465 1.00 85.69 280 ASN A N 1
ATOM 2319 C CA . ASN A 1 280 ? -3.166 4.941 18.446 1.00 85.69 280 ASN A CA 1
ATOM 2320 C C . ASN A 1 280 ? -4.439 5.669 17.958 1.00 85.69 280 ASN A C 1
ATOM 2322 O O . ASN A 1 280 ? -4.363 6.844 17.587 1.00 85.69 280 ASN A O 1
ATOM 2326 N N . ILE A 1 281 ? -5.617 5.027 17.972 1.00 86.62 281 ILE A N 1
ATOM 2327 C CA . ILE A 1 281 ? -6.903 5.711 17.724 1.00 86.62 281 ILE A CA 1
ATOM 2328 C C . ILE A 1 281 ? -7.117 6.807 18.772 1.00 86.62 281 ILE A C 1
ATOM 2330 O O . ILE A 1 281 ? -7.454 7.939 18.411 1.00 86.62 281 ILE A O 1
ATOM 2334 N N . ILE A 1 282 ? -6.884 6.497 20.049 1.00 89.38 282 ILE A N 1
ATOM 2335 C CA . ILE A 1 282 ? -7.019 7.449 21.162 1.00 89.38 282 ILE A CA 1
ATOM 2336 C C . ILE A 1 282 ? -6.021 8.610 21.004 1.00 89.38 282 ILE A C 1
ATOM 2338 O O . ILE A 1 282 ? -6.362 9.779 21.215 1.00 89.38 282 ILE A O 1
ATOM 2342 N N . GLU A 1 283 ? -4.797 8.312 20.567 1.00 89.38 283 GLU A N 1
ATOM 2343 C CA . GLU A 1 283 ? -3.734 9.302 20.359 1.00 89.38 283 GLU A CA 1
ATOM 2344 C C . GLU A 1 283 ? -3.860 10.108 19.057 1.00 89.38 283 GLU A C 1
ATOM 2346 O O . GLU A 1 283 ? -3.218 11.152 18.918 1.00 89.38 283 GLU A O 1
ATOM 2351 N N . SER A 1 284 ? -4.734 9.700 18.131 1.00 85.00 284 SER A N 1
ATOM 2352 C CA . SER A 1 284 ? -4.902 10.340 16.816 1.00 85.00 284 SER A CA 1
ATOM 2353 C C . SER A 1 284 ? -5.286 11.828 16.883 1.00 85.00 284 SER A C 1
ATOM 2355 O O . SER A 1 284 ? -5.117 12.558 15.906 1.00 85.00 284 SER A O 1
ATOM 2357 N N . GLY A 1 285 ? -5.785 12.306 18.028 1.00 86.31 285 GLY A N 1
ATOM 2358 C CA . GLY A 1 285 ? -6.245 13.685 18.210 1.00 86.31 285 GLY A CA 1
ATOM 2359 C C . GLY A 1 285 ? -7.636 13.951 17.634 1.00 86.31 285 GLY A C 1
ATOM 2360 O O . GLY A 1 285 ? -8.033 15.108 17.512 1.00 86.31 285 GLY A O 1
ATOM 2361 N N . ARG A 1 286 ? -8.375 12.896 17.275 1.00 86.81 286 ARG A N 1
ATOM 2362 C CA . ARG A 1 286 ? -9.785 12.979 16.884 1.00 86.81 286 ARG A CA 1
ATOM 2363 C C . ARG A 1 286 ? -10.670 13.351 18.072 1.00 86.81 286 ARG A C 1
ATOM 2365 O O . ARG A 1 286 ? -10.291 13.184 19.230 1.00 86.81 286 ARG A O 1
ATOM 2372 N N . SER A 1 287 ? -11.863 13.860 17.771 1.00 92.75 287 SER A N 1
ATOM 2373 C CA . SER A 1 287 ? -12.876 14.142 18.788 1.00 92.75 287 SER A CA 1
ATOM 2374 C C . SER A 1 287 ? -13.320 12.860 19.488 1.00 92.75 287 SER A C 1
ATOM 2376 O O . SER A 1 287 ? -13.448 11.819 18.842 1.00 92.75 287 SER A O 1
ATOM 2378 N N . GLU A 1 288 ? -13.651 12.974 20.771 1.00 94.69 288 GLU A N 1
ATOM 2379 C CA . GLU A 1 288 ? -14.131 11.865 21.599 1.00 94.69 288 GLU A CA 1
ATOM 2380 C C . GLU A 1 288 ? -15.325 11.124 20.975 1.00 94.69 288 GLU A C 1
ATOM 2382 O O . GLU A 1 288 ? -15.294 9.901 20.916 1.00 94.69 288 GLU A O 1
ATOM 2387 N N . SER A 1 289 ? -16.303 11.825 20.395 1.00 93.94 289 SER A N 1
ATOM 2388 C CA . SER A 1 289 ? -17.461 11.192 19.741 1.00 93.94 289 SER A CA 1
ATOM 2389 C C . SER A 1 289 ? -17.076 10.240 18.595 1.00 93.94 289 SER A C 1
ATOM 2391 O O . SER A 1 289 ? -17.575 9.120 18.544 1.00 93.94 289 SER A O 1
ATOM 2393 N N . VAL A 1 290 ? -16.137 10.636 17.727 1.00 89.25 290 VAL A N 1
ATOM 2394 C CA . VAL A 1 290 ? -15.645 9.799 16.610 1.00 89.25 290 VAL A CA 1
ATOM 2395 C C . VAL A 1 290 ? -14.885 8.578 17.130 1.00 89.25 290 VAL A C 1
ATOM 2397 O O . VAL A 1 290 ? -15.007 7.483 16.588 1.00 89.25 290 VAL A O 1
ATOM 2400 N N . ILE A 1 291 ? -14.089 8.754 18.188 1.00 91.56 291 ILE A N 1
ATOM 2401 C CA . ILE A 1 291 ? -13.367 7.643 18.818 1.00 91.56 291 ILE A CA 1
ATOM 2402 C C . ILE A 1 291 ? -14.353 6.688 19.491 1.00 91.56 291 ILE A C 1
ATOM 2404 O O . ILE A 1 291 ? -14.197 5.480 19.363 1.00 91.56 291 ILE A O 1
ATOM 2408 N N . THR A 1 292 ? -15.385 7.217 20.147 1.00 94.38 292 THR A N 1
ATOM 2409 C CA . THR A 1 292 ? -16.448 6.428 20.780 1.00 94.38 292 THR A CA 1
ATOM 2410 C C . THR A 1 292 ? -17.134 5.533 19.760 1.00 94.38 292 THR A C 1
ATOM 2412 O O . THR A 1 292 ? -17.195 4.324 19.956 1.00 94.38 292 THR A O 1
ATOM 2415 N N . GLU A 1 293 ? -17.579 6.109 18.642 1.00 91.94 293 GLU A N 1
ATOM 2416 C CA . GLU A 1 293 ? -18.237 5.374 17.562 1.00 91.94 293 GLU A CA 1
ATOM 2417 C C . GLU A 1 293 ? -17.346 4.254 17.012 1.00 91.94 293 GLU A C 1
ATOM 2419 O O . GLU A 1 293 ? -17.775 3.103 16.944 1.00 91.94 293 GLU A O 1
ATOM 2424 N N . LEU A 1 294 ? -16.081 4.561 16.701 1.00 88.69 294 LEU A N 1
ATOM 2425 C CA . LEU A 1 294 ? -15.142 3.574 16.169 1.00 88.69 294 LEU A CA 1
ATOM 2426 C C . LEU A 1 294 ? -14.841 2.457 17.179 1.00 88.69 294 LEU A C 1
ATOM 2428 O O . LEU A 1 294 ? -14.840 1.284 16.814 1.00 88.69 294 LEU A O 1
ATOM 2432 N N . VAL A 1 295 ? -14.600 2.794 18.448 1.00 90.62 295 VAL A N 1
ATOM 2433 C CA . VAL A 1 295 ? -14.305 1.799 19.488 1.00 90.62 295 VAL A CA 1
ATOM 2434 C C . VAL A 1 295 ? -15.518 0.901 19.730 1.00 90.62 295 VAL A C 1
ATOM 2436 O O . VAL A 1 295 ? -15.365 -0.318 19.739 1.00 90.62 295 VAL A O 1
ATOM 2439 N N . CYS A 1 296 ? -16.723 1.464 19.846 1.00 92.06 296 CYS A N 1
ATOM 2440 C CA . CYS A 1 296 ? -17.960 0.690 19.977 1.00 92.06 296 CYS A CA 1
ATOM 2441 C C . CYS A 1 296 ? -18.218 -0.209 18.762 1.00 92.06 296 CYS A C 1
ATOM 2443 O O . CYS A 1 296 ? -18.613 -1.364 18.931 1.00 92.06 296 CYS A O 1
ATOM 2445 N N . TYR A 1 297 ? -17.951 0.286 17.551 1.00 88.69 297 TYR A N 1
ATOM 2446 C CA . TYR A 1 297 ? -18.042 -0.512 16.331 1.00 88.69 297 TYR A CA 1
ATOM 2447 C C . TYR A 1 297 ? -17.120 -1.732 16.409 1.00 88.69 297 TYR A C 1
ATOM 2449 O O . TYR A 1 297 ? -17.569 -2.864 16.253 1.00 88.69 297 TYR A O 1
ATOM 2457 N N . LEU A 1 298 ? -15.845 -1.534 16.733 1.00 88.12 298 LEU A N 1
ATOM 2458 C CA . LEU A 1 298 ? -14.871 -2.624 16.808 1.00 88.12 298 LEU A CA 1
ATOM 2459 C C . LEU A 1 298 ? -15.185 -3.617 17.939 1.00 88.12 298 LEU A C 1
ATOM 2461 O O . LEU A 1 298 ? -15.048 -4.828 17.761 1.00 88.12 298 LEU A O 1
ATOM 2465 N N . LEU A 1 299 ? -15.658 -3.122 19.084 1.00 88.88 299 LEU A N 1
ATOM 2466 C CA . LEU A 1 299 ? -16.135 -3.948 20.195 1.00 88.88 299 LEU A CA 1
ATOM 2467 C C . LEU A 1 299 ? -17.267 -4.888 19.773 1.00 88.88 299 LEU A C 1
ATOM 2469 O O . LEU A 1 299 ? -17.289 -6.044 20.193 1.00 88.88 299 LEU A O 1
ATOM 2473 N N . SER A 1 300 ? -18.173 -4.430 18.900 1.00 88.81 300 SER A N 1
ATOM 2474 C CA . SER A 1 300 ? -19.259 -5.270 18.374 1.00 88.81 300 SER A CA 1
ATOM 2475 C C . SER A 1 300 ? -18.758 -6.476 17.561 1.00 88.81 300 SER A C 1
ATOM 2477 O O . SER A 1 300 ? -19.478 -7.464 17.420 1.00 88.81 300 SER A O 1
ATOM 2479 N N . TYR A 1 301 ? -17.500 -6.436 17.107 1.00 86.12 301 TYR A N 1
ATOM 2480 C CA . TYR A 1 301 ? -16.816 -7.514 16.390 1.00 86.12 301 TYR A CA 1
ATOM 2481 C C . TYR A 1 301 ? -15.867 -8.342 17.266 1.00 86.12 301 TYR A C 1
ATOM 2483 O O . TYR A 1 301 ? -15.055 -9.109 16.751 1.00 86.12 301 TYR A O 1
ATOM 2491 N N . GLY A 1 302 ? -15.979 -8.225 18.591 1.00 85.31 302 GLY A N 1
ATOM 2492 C CA . GLY A 1 302 ? -15.190 -9.020 19.533 1.00 85.31 302 GLY A CA 1
ATOM 2493 C C . GLY A 1 302 ? -13.785 -8.476 19.780 1.00 85.31 302 GLY A C 1
ATOM 2494 O O . GLY A 1 302 ? -12.946 -9.185 20.340 1.00 85.31 302 GLY A O 1
ATOM 2495 N N . MET A 1 303 ? -13.523 -7.223 19.392 1.00 86.50 303 MET A N 1
ATOM 2496 C CA . MET A 1 303 ? -12.306 -6.537 19.802 1.00 86.50 303 MET A CA 1
ATOM 2497 C C . MET A 1 303 ? -12.233 -6.487 21.329 1.00 86.50 303 MET A C 1
ATOM 2499 O O . MET A 1 303 ? -13.201 -6.137 22.003 1.00 86.50 303 MET A O 1
ATOM 2503 N N . ARG A 1 304 ? -11.064 -6.816 21.876 1.00 86.56 304 ARG A N 1
ATOM 2504 C CA . ARG A 1 304 ? -10.826 -6.802 23.322 1.00 86.56 304 ARG A CA 1
ATOM 2505 C C . ARG A 1 304 ? -10.239 -5.468 23.755 1.00 86.56 304 ARG A C 1
ATOM 2507 O O . ARG A 1 304 ? -9.344 -4.937 23.098 1.00 86.56 304 ARG A O 1
ATOM 2514 N N . ILE A 1 305 ? -10.723 -4.959 24.881 1.00 87.12 305 ILE A N 1
ATOM 2515 C CA . ILE A 1 305 ? -10.196 -3.765 25.538 1.00 87.12 305 ILE A CA 1
ATOM 2516 C C . ILE A 1 305 ? -9.599 -4.194 26.873 1.00 87.12 305 ILE A C 1
ATOM 2518 O O . ILE A 1 305 ? -10.248 -4.889 27.649 1.00 87.12 305 ILE A O 1
ATOM 2522 N N . ASP A 1 306 ? -8.355 -3.790 27.112 1.00 86.25 306 ASP A N 1
ATOM 2523 C CA . ASP A 1 306 ? -7.647 -4.021 28.362 1.00 86.25 306 ASP A CA 1
ATOM 2524 C C . ASP A 1 306 ? -7.681 -2.769 29.258 1.00 86.25 306 ASP A C 1
ATOM 2526 O O . ASP A 1 306 ? -8.156 -1.692 28.883 1.00 86.25 306 ASP A O 1
ATOM 2530 N N . GLU A 1 307 ? -7.154 -2.916 30.470 1.00 84.06 307 GLU A N 1
ATOM 2531 C CA . GLU A 1 307 ? -7.067 -1.842 31.463 1.00 84.06 307 GLU A CA 1
ATOM 2532 C C . GLU A 1 307 ? -6.246 -0.633 30.976 1.00 84.06 307 GLU A C 1
ATOM 2534 O O . GLU A 1 307 ? -6.569 0.513 31.307 1.00 84.06 307 GLU A O 1
ATOM 2539 N N . LYS A 1 308 ? -5.226 -0.860 30.139 1.00 86.50 308 LYS A N 1
ATOM 2540 C CA . LYS A 1 308 ? -4.382 0.211 29.598 1.00 86.50 308 LYS A CA 1
ATOM 2541 C C . LYS A 1 308 ? -5.196 1.129 28.687 1.00 86.50 308 LYS A C 1
ATOM 2543 O O . LYS A 1 308 ? -5.058 2.349 28.765 1.00 86.50 308 LYS A O 1
ATOM 2548 N N . HIS A 1 309 ? -6.074 0.581 27.850 1.00 89.62 309 HIS A N 1
ATOM 2549 C CA . HIS A 1 309 ? -6.944 1.400 27.001 1.00 89.62 309 HIS A CA 1
ATOM 2550 C C . HIS A 1 309 ? -7.911 2.263 27.815 1.00 89.62 309 HIS A C 1
ATOM 2552 O O . HIS A 1 309 ? -8.102 3.433 27.484 1.00 89.62 309 HIS A O 1
ATOM 2558 N N . PHE A 1 310 ? -8.491 1.721 28.890 1.00 88.75 310 PHE A N 1
ATOM 2559 C CA . PHE A 1 310 ? -9.355 2.489 29.796 1.00 88.75 310 PHE A CA 1
ATOM 2560 C C . PHE A 1 310 ? -8.638 3.689 30.384 1.00 88.75 310 PHE A C 1
ATOM 2562 O O . PHE A 1 310 ? -9.162 4.804 30.380 1.00 88.75 310 PHE A O 1
ATOM 2569 N N . GLU A 1 311 ? -7.434 3.448 30.891 1.00 86.81 311 GLU A N 1
ATOM 2570 C CA . GLU A 1 311 ? -6.593 4.488 31.449 1.00 86.81 311 GLU A CA 1
ATOM 2571 C C . GLU A 1 311 ? -6.300 5.568 30.408 1.00 86.81 311 GLU A C 1
ATOM 2573 O O . GLU A 1 311 ? -6.492 6.750 30.689 1.00 86.81 311 GLU A O 1
ATOM 2578 N N . MET A 1 312 ? -5.896 5.174 29.199 1.00 91.31 312 MET A N 1
ATOM 2579 C CA . MET A 1 312 ? -5.623 6.116 28.117 1.00 91.31 312 MET A CA 1
ATOM 2580 C C . MET A 1 312 ? -6.848 6.968 27.775 1.00 91.31 312 MET A C 1
ATOM 2582 O O . MET A 1 312 ? -6.727 8.183 27.617 1.00 91.31 312 MET A O 1
ATOM 2586 N N . ILE A 1 313 ? -8.034 6.358 27.698 1.00 93.12 313 ILE A N 1
ATOM 2587 C CA . ILE A 1 313 ? -9.295 7.066 27.443 1.00 93.12 313 ILE A CA 1
ATOM 2588 C C . ILE A 1 313 ? -9.581 8.062 28.568 1.00 93.12 313 ILE A C 1
ATOM 2590 O O . ILE A 1 313 ? -9.890 9.221 28.287 1.00 93.12 313 ILE A O 1
ATOM 2594 N N . PHE A 1 314 ? -9.422 7.656 29.828 1.00 91.75 314 PHE A N 1
ATOM 2595 C CA . PHE A 1 314 ? -9.641 8.533 30.977 1.00 91.75 314 PHE A CA 1
ATOM 2596 C C . PHE A 1 314 ? -8.627 9.681 31.041 1.00 91.75 314 PHE A C 1
ATOM 2598 O O . PHE A 1 314 ? -9.006 10.829 31.251 1.00 91.75 314 PHE A O 1
ATOM 2605 N N . GLN A 1 315 ? -7.340 9.414 30.818 1.00 91.62 315 GLN A N 1
ATOM 2606 C CA . GLN A 1 315 ? -6.307 10.453 30.792 1.00 91.62 315 GLN A CA 1
ATOM 2607 C C . GLN A 1 315 ? -6.535 11.451 29.655 1.00 91.62 315 GLN A C 1
ATOM 2609 O O . GLN A 1 315 ? -6.301 12.649 29.824 1.00 91.62 315 GLN A O 1
ATOM 2614 N N . LYS A 1 316 ? -6.989 10.966 28.494 1.00 94.38 316 LYS A N 1
ATOM 2615 C CA . LYS A 1 316 ? -7.166 11.790 27.298 1.00 94.38 316 LYS A CA 1
ATOM 2616 C C . LYS A 1 316 ? -8.469 12.588 27.305 1.00 94.38 316 LYS A C 1
ATOM 2618 O O . LYS A 1 316 ? -8.456 13.758 26.925 1.00 94.38 316 LYS A O 1
ATOM 2623 N N . PHE A 1 317 ? -9.575 11.961 27.698 1.00 94.56 317 PHE A N 1
ATOM 2624 C CA . PHE A 1 317 ? -10.932 12.503 27.560 1.00 94.56 317 PHE A CA 1
ATOM 2625 C C . PHE A 1 317 ? -11.670 12.672 28.896 1.00 94.56 317 PHE A C 1
ATOM 2627 O O . PHE A 1 317 ? -12.763 13.236 28.923 1.00 94.56 317 PHE A O 1
ATOM 2634 N N . GLY A 1 318 ? -11.093 12.221 30.011 1.00 92.94 318 GLY A N 1
ATOM 2635 C CA . GLY A 1 318 ? -11.733 12.241 31.325 1.00 92.94 318 GLY A CA 1
ATOM 2636 C C . GLY A 1 318 ? -12.892 11.248 31.433 1.00 92.94 318 GLY A C 1
ATOM 2637 O O . GLY A 1 318 ? -12.925 10.208 30.773 1.00 92.94 318 GLY A O 1
ATOM 2638 N N . TYR A 1 319 ? -13.874 11.594 32.269 1.00 92.06 319 TYR A N 1
ATOM 2639 C CA . TYR A 1 319 ? -15.115 10.835 32.458 1.00 92.06 319 TYR A CA 1
ATOM 2640 C C . TYR A 1 319 ? -16.101 11.065 31.292 1.00 92.06 319 TYR A C 1
ATOM 2642 O O . TYR A 1 319 ? -17.169 11.662 31.446 1.00 92.06 319 TYR A O 1
ATOM 2650 N N . CYS A 1 320 ? -15.681 10.654 30.097 1.00 94.62 320 CYS A N 1
ATOM 2651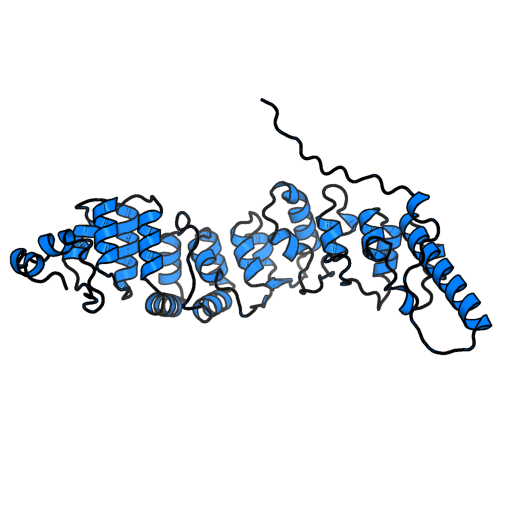 C CA . CYS A 1 320 ? -16.402 10.810 28.835 1.00 94.62 320 CYS A CA 1
ATOM 2652 C C . CYS A 1 320 ? -17.441 9.699 28.598 1.00 94.62 320 CYS A C 1
ATOM 2654 O O . CYS A 1 320 ? -17.603 8.804 29.431 1.00 94.62 320 CYS A O 1
ATOM 2656 N N . GLU A 1 321 ? -18.174 9.759 27.483 1.00 96.00 321 GLU A N 1
ATOM 2657 C CA . GLU A 1 321 ? -19.218 8.771 27.197 1.00 96.00 321 GLU A CA 1
ATOM 2658 C C . GLU A 1 321 ? -18.618 7.410 26.866 1.00 96.00 321 GLU A C 1
ATOM 2660 O O . GLU A 1 321 ? -19.065 6.405 27.418 1.00 96.00 321 GLU A O 1
ATOM 2665 N N . LEU A 1 322 ? -17.537 7.378 26.078 1.00 95.00 322 LEU A N 1
ATOM 2666 C CA . LEU A 1 322 ? -16.800 6.139 25.844 1.00 95.00 322 LEU A CA 1
ATOM 2667 C C . LEU A 1 322 ? -16.375 5.490 27.160 1.00 95.00 322 LEU A C 1
ATOM 2669 O O . LEU A 1 322 ? -16.628 4.311 27.367 1.00 95.00 322 LEU A O 1
ATOM 2673 N N . PHE A 1 323 ? -15.787 6.257 28.081 1.00 93.06 323 PHE A N 1
ATOM 2674 C CA . PHE A 1 323 ? -15.371 5.720 29.374 1.00 93.06 323 PHE A CA 1
ATOM 2675 C C . PHE A 1 323 ? -16.550 5.098 30.138 1.00 93.06 323 PHE A C 1
ATOM 2677 O O . PHE A 1 323 ? -16.421 3.989 30.647 1.00 93.06 323 PHE A O 1
ATOM 2684 N N . LYS A 1 324 ? -17.718 5.754 30.161 1.00 92.75 324 LYS A N 1
ATOM 2685 C CA . LYS A 1 324 ? -18.932 5.208 30.792 1.00 92.75 324 LYS A CA 1
ATOM 2686 C C . LYS A 1 324 ? -19.424 3.926 30.129 1.00 92.75 324 LYS A C 1
ATOM 2688 O O . LYS A 1 324 ? -19.773 2.992 30.841 1.00 92.75 324 LYS A O 1
ATOM 2693 N N . ILE A 1 325 ? -19.441 3.867 28.796 1.00 93.12 325 ILE A N 1
ATOM 2694 C CA . ILE A 1 325 ? -19.815 2.650 28.059 1.00 93.12 325 ILE A CA 1
ATOM 2695 C C . ILE A 1 325 ? -18.893 1.507 28.468 1.00 93.12 325 ILE A C 1
ATOM 2697 O O . ILE A 1 325 ? -19.358 0.425 28.822 1.00 93.12 325 ILE A O 1
ATOM 2701 N N . LEU A 1 326 ? -17.589 1.774 28.471 1.00 90.19 326 LEU A N 1
ATOM 2702 C CA . LEU A 1 326 ? -16.590 0.778 28.802 1.00 90.19 326 LEU A CA 1
ATOM 2703 C C . LEU A 1 326 ? -16.721 0.299 30.261 1.00 90.19 326 LEU A C 1
ATOM 2705 O O . LEU A 1 326 ? -16.612 -0.898 30.503 1.00 90.19 326 LEU A O 1
ATOM 2709 N N . LEU A 1 327 ? -17.076 1.166 31.221 1.00 85.44 327 LEU A N 1
ATOM 2710 C CA . LEU A 1 327 ? -17.356 0.761 32.615 1.00 85.44 327 LEU A CA 1
ATOM 2711 C C . LEU A 1 327 ? -18.476 -0.287 32.755 1.00 85.44 327 LEU A C 1
ATOM 2713 O O . LEU A 1 327 ? -18.601 -0.899 33.810 1.00 85.44 327 LEU A O 1
ATOM 2717 N N . HIS A 1 328 ? -19.301 -0.496 31.732 1.00 85.94 328 HIS A N 1
ATOM 2718 C CA . HIS A 1 328 ? -20.352 -1.514 31.739 1.00 85.94 328 HIS A CA 1
ATOM 2719 C C . HIS A 1 328 ? -19.976 -2.786 30.966 1.00 85.94 328 HIS A C 1
ATOM 2721 O O . HIS A 1 328 ? -20.826 -3.657 30.784 1.00 85.94 328 HIS A O 1
ATOM 2727 N N . MET A 1 329 ? -18.728 -2.901 30.508 1.00 84.88 329 MET A N 1
ATOM 2728 C CA . MET A 1 329 ? -18.225 -4.061 29.776 1.00 84.88 329 MET A CA 1
ATOM 2729 C C . MET A 1 329 ? -17.371 -4.970 30.665 1.00 84.88 329 MET A C 1
ATOM 2731 O O . MET A 1 329 ? -16.750 -4.518 31.629 1.00 84.88 329 MET A O 1
ATOM 2735 N N . ASP A 1 330 ? -17.316 -6.254 30.306 1.00 78.44 330 ASP A N 1
ATOM 2736 C CA . ASP A 1 330 ? -16.398 -7.218 30.910 1.00 78.44 330 ASP A CA 1
ATOM 2737 C C . ASP A 1 330 ? -14.975 -6.937 30.405 1.00 78.44 330 ASP A C 1
ATOM 2739 O O . ASP A 1 330 ? -14.638 -7.209 29.250 1.00 78.44 330 ASP A O 1
ATOM 2743 N N . ILE A 1 331 ? -14.140 -6.350 31.263 1.00 72.12 331 ILE A N 1
ATOM 2744 C CA . ILE A 1 331 ? -12.741 -6.043 30.947 1.00 72.12 331 ILE A CA 1
ATOM 2745 C C . ILE A 1 331 ? -11.894 -7.264 31.295 1.00 72.12 331 ILE A C 1
ATOM 2747 O O . ILE A 1 331 ? -11.885 -7.715 32.444 1.00 72.12 331 ILE A O 1
ATOM 2751 N N . GLU A 1 332 ? -11.130 -7.780 30.330 1.00 68.25 332 GLU A N 1
ATOM 2752 C CA . GLU A 1 332 ? -10.126 -8.803 30.625 1.00 68.25 332 GLU A CA 1
ATOM 2753 C C . GLU A 1 332 ? -9.018 -8.189 31.487 1.00 68.25 332 GLU A C 1
ATOM 2755 O O . GLU A 1 332 ? -8.146 -7.456 31.017 1.00 68.25 332 GLU A O 1
ATOM 2760 N N . THR A 1 333 ? -9.049 -8.494 32.781 1.00 66.88 333 THR A N 1
ATOM 2761 C CA . THR A 1 333 ? -7.966 -8.145 33.695 1.00 66.88 333 THR A CA 1
ATOM 2762 C C . THR A 1 333 ? -6.817 -9.125 33.477 1.00 66.88 333 THR A C 1
ATOM 2764 O O . THR A 1 333 ? -6.852 -10.267 33.934 1.00 66.88 333 THR A O 1
ATOM 2767 N N . GLN A 1 334 ? -5.769 -8.697 32.768 1.00 62.88 334 GLN A N 1
ATOM 2768 C CA . GLN A 1 334 ? -4.523 -9.465 32.704 1.00 62.88 334 GLN A CA 1
ATOM 2769 C C . GLN A 1 334 ? -3.839 -9.406 34.075 1.00 62.88 334 GLN A C 1
ATOM 2771 O O . GLN A 1 334 ? -3.073 -8.496 34.380 1.00 62.88 334 GLN A O 1
ATOM 2776 N N . MET A 1 335 ? -4.165 -10.366 34.942 1.00 56.16 335 MET A N 1
ATOM 2777 C CA . MET A 1 335 ? -3.725 -10.372 36.340 1.00 56.16 335 MET A CA 1
ATOM 2778 C C . MET A 1 335 ? -2.220 -10.614 36.530 1.00 56.16 335 MET A C 1
ATOM 2780 O O . MET A 1 335 ? -1.716 -10.388 37.628 1.00 56.16 335 MET A O 1
ATOM 2784 N N . GLU A 1 336 ? -1.498 -11.060 35.500 1.00 58.25 336 GLU A N 1
ATOM 2785 C CA . GLU A 1 336 ? -0.166 -11.659 35.663 1.00 58.25 336 GLU A CA 1
ATOM 2786 C C . GLU A 1 336 ? 1.018 -10.677 35.572 1.00 58.25 336 GLU A C 1
ATOM 2788 O O . GLU A 1 336 ? 2.149 -11.070 35.845 1.00 58.25 336 GLU A O 1
ATOM 2793 N N . GLN A 1 337 ? 0.806 -9.395 35.244 1.00 55.91 337 GLN A N 1
ATOM 2794 C CA . GLN A 1 337 ? 1.896 -8.404 35.167 1.00 55.91 337 GLN A CA 1
ATOM 2795 C C . GLN A 1 337 ? 1.535 -7.101 35.885 1.00 55.91 337 GLN A C 1
ATOM 2797 O O . GLN A 1 337 ? 1.334 -6.042 35.293 1.00 55.91 337 GLN A O 1
ATOM 2802 N N . ARG A 1 338 ? 1.453 -7.194 37.210 1.00 54.03 338 ARG A N 1
ATOM 2803 C CA . ARG A 1 338 ? 1.155 -6.087 38.118 1.00 54.03 338 ARG A CA 1
ATOM 2804 C C . ARG A 1 338 ? 2.333 -5.106 38.196 1.00 54.03 338 ARG A C 1
ATOM 2806 O O . ARG A 1 338 ? 3.329 -5.309 38.886 1.00 54.03 338 ARG A O 1
ATOM 2813 N N . LYS A 1 339 ? 2.197 -3.986 37.489 1.00 58.34 339 LYS A N 1
ATOM 2814 C CA . LYS A 1 339 ? 2.707 -2.692 37.953 1.00 58.34 339 LYS A CA 1
ATOM 2815 C C . LYS A 1 339 ? 1.491 -1.828 38.250 1.00 58.34 339 LYS A C 1
ATOM 2817 O O . LYS A 1 339 ? 0.641 -1.642 37.390 1.00 58.34 339 LYS A O 1
ATOM 2822 N N . ILE A 1 340 ? 1.432 -1.310 39.472 1.00 55.72 340 ILE A N 1
ATOM 2823 C CA . ILE A 1 340 ? 0.351 -0.515 40.085 1.00 55.72 340 ILE A CA 1
ATOM 2824 C C . ILE A 1 340 ? 0.195 0.861 39.422 1.00 55.72 340 ILE A C 1
ATOM 2826 O O . ILE A 1 340 ? -0.151 1.834 40.085 1.00 55.72 340 ILE A O 1
ATOM 2830 N N . SER A 1 341 ? 0.534 1.030 38.145 1.00 56.28 341 SER A N 1
ATOM 2831 C CA . SER A 1 341 ? 0.660 2.386 37.629 1.00 56.28 341 SER A CA 1
ATOM 2832 C C . SER A 1 341 ? -0.660 3.149 37.701 1.00 56.28 341 SER A C 1
ATOM 2834 O O . SER A 1 341 ? -0.583 4.354 37.908 1.00 56.28 341 SER A O 1
ATOM 2836 N N . ASN A 1 342 ? -1.845 2.507 37.658 1.00 63.03 342 ASN A N 1
ATOM 2837 C CA . ASN A 1 342 ? -3.103 3.260 37.595 1.00 63.03 342 ASN A CA 1
ATOM 2838 C C . ASN A 1 342 ? -4.303 2.613 38.304 1.00 63.03 342 ASN A C 1
ATOM 2840 O O . ASN A 1 342 ? -5.121 1.921 37.714 1.00 63.03 342 ASN A O 1
ATOM 2844 N N . ILE A 1 343 ? -4.454 2.944 39.588 1.00 65.50 343 ILE A N 1
ATOM 2845 C CA . 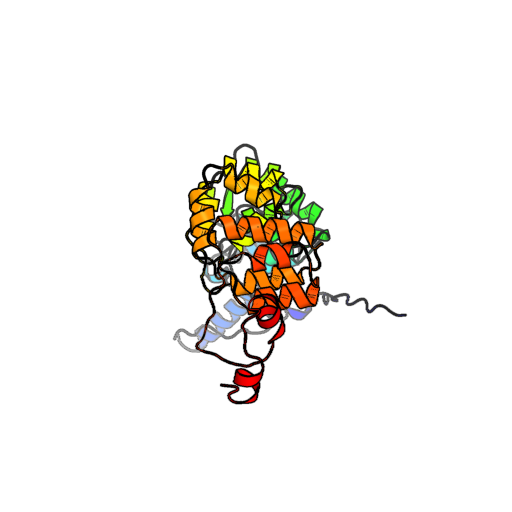ILE A 1 343 ? -5.556 2.520 40.470 1.00 65.50 343 ILE A CA 1
ATOM 2846 C C . ILE A 1 343 ? -6.920 3.148 40.079 1.00 65.50 343 ILE A C 1
ATOM 2848 O O . ILE A 1 343 ? -7.973 2.634 40.450 1.00 65.50 343 ILE A O 1
ATOM 2852 N N . MET A 1 344 ? -6.938 4.257 39.327 1.00 69.12 344 MET A N 1
ATOM 2853 C CA . MET A 1 344 ? -8.159 5.065 39.159 1.00 69.12 344 MET A CA 1
ATOM 2854 C C . MET A 1 344 ? -9.308 4.396 38.395 1.00 69.12 344 MET A C 1
ATOM 2856 O O . MET A 1 344 ? -10.429 4.454 38.902 1.00 69.12 344 MET A O 1
ATOM 2860 N N . PRO A 1 345 ? -9.103 3.740 37.236 1.00 65.88 345 PRO A N 1
ATOM 2861 C CA . PRO A 1 345 ? -10.193 3.022 36.577 1.00 65.88 345 PRO A CA 1
ATOM 2862 C C . PRO A 1 345 ? -10.804 1.941 37.480 1.00 65.88 345 PRO A C 1
ATOM 2864 O O . PRO A 1 345 ? -12.024 1.808 37.527 1.00 65.88 345 PRO A O 1
ATOM 2867 N N . ARG A 1 346 ? -9.977 1.244 38.276 1.00 65.81 346 ARG A N 1
ATOM 2868 C CA . ARG A 1 346 ? -10.436 0.226 39.236 1.00 65.81 346 ARG A CA 1
ATOM 2869 C C . ARG A 1 346 ? -11.246 0.813 40.388 1.00 65.81 346 ARG A C 1
ATOM 2871 O O . ARG A 1 346 ? -12.279 0.250 40.717 1.00 65.81 346 ARG A O 1
ATOM 2878 N N . LEU A 1 347 ? -10.843 1.960 40.942 1.00 70.62 347 LEU A N 1
ATOM 2879 C CA . LEU A 1 347 ? -11.617 2.644 41.992 1.00 70.62 347 LEU A CA 1
ATOM 2880 C C . LEU A 1 347 ? -12.981 3.135 41.521 1.00 70.62 347 LEU A C 1
ATOM 2882 O O . LEU A 1 347 ? -13.904 3.247 42.323 1.00 70.62 347 LEU A O 1
ATOM 2886 N N . ILE A 1 348 ? -13.098 3.474 40.237 1.00 69.25 348 ILE A N 1
ATOM 2887 C CA . ILE A 1 348 ? -14.376 3.878 39.652 1.00 69.25 348 ILE A CA 1
ATOM 2888 C C . ILE A 1 348 ? -15.254 2.646 39.381 1.00 69.25 348 ILE A C 1
ATOM 2890 O O . ILE A 1 348 ? -16.469 2.728 39.549 1.00 69.25 348 ILE A O 1
ATOM 2894 N N . TYR A 1 349 ? -14.655 1.529 38.960 1.00 65.94 349 TYR A N 1
ATOM 2895 C CA . TYR A 1 349 ? -15.369 0.316 38.550 1.00 65.94 349 TYR A CA 1
ATOM 2896 C C . TYR A 1 349 ? -15.818 -0.554 39.732 1.00 65.94 349 TYR A C 1
ATOM 2898 O O . TYR A 1 349 ? -16.942 -1.051 39.748 1.00 65.94 349 TYR A O 1
ATOM 2906 N N . ASP A 1 350 ? -14.957 -0.731 40.730 1.00 68.69 350 ASP A N 1
ATOM 2907 C CA . ASP A 1 350 ? -15.197 -1.610 41.866 1.00 68.69 350 ASP A CA 1
ATOM 2908 C C . ASP A 1 350 ? -15.277 -0.781 43.155 1.00 68.69 350 ASP A C 1
ATOM 2910 O O . ASP A 1 350 ? -14.283 -0.406 43.768 1.00 68.69 350 ASP A O 1
ATOM 2914 N N . ILE A 1 351 ? -16.501 -0.472 43.585 1.00 67.88 351 ILE A N 1
ATOM 2915 C CA . ILE A 1 351 ? -16.743 0.244 44.850 1.00 67.88 351 ILE A CA 1
ATOM 2916 C C . ILE A 1 351 ? -16.356 -0.583 46.084 1.00 67.88 351 ILE A C 1
ATOM 2918 O O . ILE A 1 351 ? -16.266 -0.039 47.186 1.00 67.88 351 ILE A O 1
ATOM 2922 N N . HIS A 1 352 ? -16.172 -1.894 45.914 1.00 73.00 352 HIS A N 1
ATOM 2923 C CA . HIS A 1 352 ? -15.687 -2.809 46.941 1.00 73.00 352 HIS A CA 1
ATOM 2924 C C . HIS A 1 352 ? -14.174 -3.011 46.857 1.00 73.00 352 HIS A C 1
ATOM 2926 O O . HIS A 1 352 ? -13.620 -3.777 47.646 1.00 73.00 352 HIS A O 1
ATOM 2932 N N . PHE A 1 353 ? -13.509 -2.302 45.944 1.00 71.25 353 PHE A N 1
ATOM 2933 C CA . PHE A 1 353 ? -12.072 -2.332 45.792 1.00 71.25 353 PHE A CA 1
ATOM 2934 C C . PHE A 1 353 ? -11.404 -1.782 47.046 1.00 71.25 353 PHE A C 1
ATOM 2936 O O . PHE A 1 353 ? -11.457 -0.585 47.349 1.00 71.25 353 PHE A O 1
ATOM 2943 N N . ASP A 1 354 ? -10.773 -2.681 47.791 1.00 78.19 354 ASP A N 1
ATOM 2944 C CA . ASP A 1 354 ? -10.094 -2.340 49.025 1.00 78.19 354 ASP A CA 1
ATOM 2945 C C . ASP A 1 354 ? -8.762 -1.645 48.712 1.00 78.19 354 ASP A C 1
ATOM 2947 O O . ASP A 1 354 ? -7.739 -2.278 48.442 1.00 78.19 354 ASP A O 1
ATOM 2951 N N . ILE A 1 355 ? -8.775 -0.309 48.760 1.00 77.38 355 ILE A N 1
ATOM 2952 C CA . ILE A 1 355 ? -7.568 0.526 48.648 1.00 77.38 355 ILE A CA 1
ATOM 2953 C C . ILE A 1 355 ? -6.489 0.044 49.623 1.00 77.38 355 ILE A C 1
ATOM 2955 O O . ILE A 1 355 ? -5.298 0.089 49.304 1.00 77.38 355 ILE A O 1
ATOM 2959 N N . GLN A 1 356 ? -6.898 -0.403 50.810 1.00 77.94 356 GLN A N 1
ATOM 2960 C CA . GLN A 1 356 ? -5.989 -0.790 51.871 1.00 77.94 356 GLN A CA 1
ATOM 2961 C C . GLN A 1 356 ? -5.219 -2.060 51.501 1.00 77.94 356 GLN A C 1
ATOM 2963 O O . GLN A 1 356 ? -4.009 -2.111 51.709 1.00 77.94 356 GLN A O 1
ATOM 2968 N N . GLN A 1 357 ? -5.870 -3.010 50.827 1.00 77.00 357 GLN A N 1
ATOM 2969 C CA . GLN A 1 357 ? -5.237 -4.238 50.349 1.00 77.00 357 GLN A CA 1
ATOM 2970 C C . GLN A 1 357 ? -4.090 -3.969 49.354 1.00 77.00 357 GLN A C 1
ATOM 2972 O O . GLN A 1 357 ? -3.078 -4.659 49.404 1.00 77.00 357 GLN A O 1
ATOM 2977 N N . ILE A 1 358 ? -4.187 -2.942 48.499 1.00 71.25 358 ILE A N 1
ATOM 2978 C CA . ILE A 1 358 ? -3.095 -2.555 47.576 1.00 71.25 358 ILE A CA 1
ATOM 2979 C C . ILE A 1 358 ? -1.964 -1.813 48.282 1.00 71.25 358 ILE A C 1
ATOM 2981 O O . ILE A 1 358 ? -0.797 -1.973 47.925 1.00 71.25 358 ILE A O 1
ATOM 2985 N N . ILE A 1 359 ? -2.302 -0.965 49.257 1.00 73.81 359 ILE A N 1
ATOM 2986 C CA . ILE A 1 359 ? -1.292 -0.269 50.062 1.00 73.81 359 ILE A CA 1
ATOM 2987 C C . ILE A 1 359 ? -0.471 -1.289 50.861 1.00 73.81 359 ILE A C 1
ATOM 2989 O O . ILE A 1 359 ? 0.739 -1.115 51.015 1.00 73.81 359 ILE A O 1
ATOM 2993 N N . GLU A 1 360 ? -1.126 -2.337 51.360 1.00 80.12 360 GLU A N 1
ATOM 2994 C CA . GLU A 1 360 ? -0.512 -3.393 52.164 1.00 80.12 360 GLU A CA 1
ATOM 2995 C C . GLU A 1 360 ? 0.222 -4.446 51.312 1.00 80.12 360 GLU A C 1
ATOM 2997 O O . GLU A 1 360 ? 1.265 -4.937 51.750 1.00 80.12 360 GLU A O 1
ATOM 3002 N N . ASP A 1 361 ? -0.258 -4.748 50.098 1.00 68.62 361 ASP A N 1
ATOM 3003 C CA . ASP A 1 361 ? 0.340 -5.735 49.187 1.00 68.62 361 ASP A CA 1
ATOM 3004 C C . ASP A 1 361 ? 0.351 -5.254 47.712 1.00 68.62 361 ASP A C 1
ATOM 3006 O O . ASP A 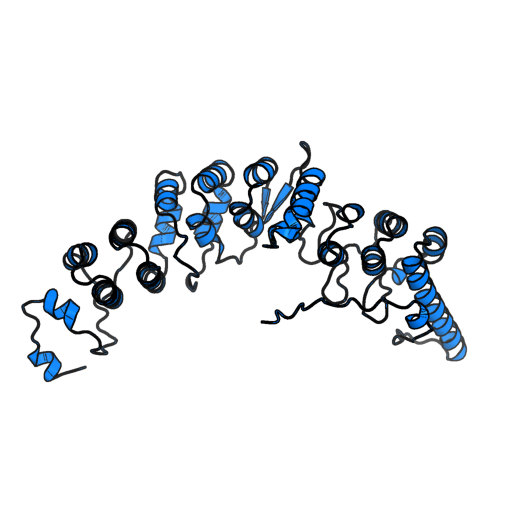1 361 ? -0.581 -5.512 46.944 1.00 68.62 361 ASP A O 1
ATOM 3010 N N . PRO A 1 362 ? 1.401 -4.526 47.289 1.00 58.91 362 PRO A N 1
ATOM 3011 C CA . PRO A 1 362 ? 1.486 -3.910 45.964 1.00 58.91 362 PRO A CA 1
ATOM 3012 C C . PRO A 1 362 ? 1.676 -4.866 44.758 1.00 58.91 362 PRO A C 1
ATOM 3014 O O . PRO A 1 362 ? 1.919 -4.377 43.650 1.00 58.91 362 PRO A O 1
ATOM 3017 N N . PHE A 1 363 ? 1.627 -6.193 44.933 1.00 55.09 363 PHE A N 1
ATOM 3018 C CA . PHE A 1 363 ? 2.282 -7.146 44.020 1.00 55.09 363 PHE A CA 1
ATOM 3019 C C . PHE A 1 363 ? 1.400 -7.945 43.106 1.00 55.09 363 PHE A C 1
ATOM 3021 O O . PHE A 1 363 ? 0.392 -8.516 43.561 1.00 55.09 363 PHE A O 1
#

Secondary structure (DSSP, 8-state):
--------------GGGGS--PPPPP-----HHHHHHHHHHHHHHHHHHHHHHHTT-HHHHHHH--SGGGTT-B-TTS-BHHHHHHHTT-HHHHHHHHTSTT--TT--BTTB-HHHHHHHSTTS-GGG--TT-B-TTS-BHHHHHHH---GGGHHHHHHHHHHH--TT--EEEEHHHHHHHTTSTTHHHHHHHEEEEE--S--TTHHHHHHHS-HHHHHHHHHHHHHHHHHHHHS--TT-----GGG--HHHHHHHHHSTTHHHHHHHHHHS-HHHHHHHHHHT---HHHHHHHHHHHHHTT----HHHHHHHHHHHSS-HHHHHHTTS-----TTS---S--HHHHHH-TT--HHHHHH---

InterPro domains:
  IPR002110 Ankyrin repeat [PF13637] (54-98)
  IPR036770 Ankyrin repeat-containing domain superfamily [G3DSA:1.25.40.20] (31-156)
  IPR036770 Ankyrin repeat-containing domain superfamily [SSF48403] (43-308)

Foldseek 3Di:
DDDDPPDPPPPPPDPVLLPDDDDDDDDDDDDDPVVVVVSVVVSVLLSQLQVCLLVLPQVVNVVSPPDQVNLCRADPQFDGSLLSNLVNVSLNSNVSLVVDPPRCQQDQTPNDGSLNSNVVNDDDPLRNQDQPRAHPVRHGNLLVLLVDPDPSCVVVNVSSLVNQQDPPDADEEELVSLLSLLVPPCNVSVLVRHPYYDYDQDCLPNLVSLQQGDLVSNLSCCVRPVVSVLSNLVRHDQPDADPQPLRGHPSSVVSCCPGPNVVSVLSSLQSHPQPNVLLVLLVNPDDPVVNLVVVVVSVVSVRADAPVSLVSCCVRPNPDPSNVVVLPDDHPYPPPDQDPPDCVSVVVNDVVPDPVCCVVPVD

Organism: Asbolus verrucosus (NCBI:txid1661398)

Radius of gyration: 30.17 Å; chains: 1; bounding box: 75×52×90 Å

pLDDT: mean 76.7, std 16.42, range [26.69, 97.06]